Protein AF-A0A914EL10-F1 (afdb_monomer)

Secondary structure (DSSP, 8-state):
-HHHHHHHHHHHHHHHHHHHHHHHHHHHHHHHHHHHHHHHHHHHHHHHHHHHHHHHHHHHHHHHHHHHHHHHTSTT--HHHHHHHHHHHHHHHHHHHHHHHHHHHHHHHHHHHHHHHHHHHHHHHHHHHHHHHHHHHHHHHHHHHHHHHHT-------------------------------------------------------

Nearest PDB structures (foldseek):
  6r1j-assembly1_J-2  TM=9.305E-01  e=4.142E-01  Aeromonas hydrophila J-1
  6h2e-assembly1_P-2  TM=6.641E-01  e=8.189E-01  Aeromonas hydrophila subsp. hydrophila AL09-71
  1qu7-assembly1_A  TM=5.552E-01  e=1.530E+00  Escherichia coli

Organism: NCBI:txid290746

Foldseek 3Di:
DVVVVVVLVVVLVVLVVVLVVLVVLLVVLVVLLVVLVVLVVVLVVVLVVLVVQLVVLVVVLVVLVVVLVVLVPDPPRDVVVNVVSVVVNVVSVVSNVVSVVVNVVSVVSVVVSVVSNVVSVVSNVVSVVSNVVSVVVSVVSVVVVVVVVVPDPDDPDDDDDDDDDPDDPDPPPPPPDDDDDDDDDDDDDDDDDDDPPPDDDDPDDD

Sequence (206 aa):
MSYDIEKLYAEIGALKARLIKVEAENKKASKWCDQVVAEKERLTQETPACIQQYNAALQAYQETKQVFEQYKSQPDANSEIEKQYAEALAHIEKVALDLQKKLEEYKYAAESLMVDTEKAAQALEDTGKEKETILAKLEKLKQQEKKLSASTPGAEDASLSDDEAPQFSGTIKQKVTSSGPINQGGGGGGGQGATTVVVVPACIIS

pLDDT: mean 76.38, std 24.11, range [28.03, 96.25]

Structure (mmCIF, N/CA/C/O backbone):
data_AF-A0A914EL10-F1
#
_entry.id   AF-A0A914EL10-F1
#
loop_
_atom_site.group_PDB
_atom_site.id
_atom_site.type_symbol
_atom_site.label_atom_id
_atom_site.label_alt_id
_atom_site.label_comp_id
_atom_site.label_asym_id
_atom_site.label_entity_id
_atom_site.label_seq_id
_atom_site.pdbx_PDB_ins_code
_atom_site.Cartn_x
_atom_site.Cartn_y
_atom_site.Cartn_z
_atom_site.occupancy
_atom_site.B_iso_or_equiv
_atom_site.auth_seq_id
_atom_site.auth_comp_id
_atom_site.auth_asym_id
_atom_site.auth_atom_id
_atom_site.pdbx_PDB_model_num
ATOM 1 N N . MET A 1 1 ? 34.634 -2.328 -49.298 1.00 54.22 1 MET A N 1
ATOM 2 C CA . MET A 1 1 ? 33.839 -1.134 -48.945 1.00 54.22 1 MET A CA 1
ATOM 3 C C . MET A 1 1 ? 32.342 -1.426 -48.820 1.00 54.22 1 MET A C 1
ATOM 5 O O . MET A 1 1 ? 31.789 -0.992 -47.823 1.00 54.22 1 MET A O 1
ATOM 9 N N . SER A 1 2 ? 31.673 -2.180 -49.715 1.00 58.66 2 SER A N 1
ATOM 10 C CA . SER A 1 2 ? 30.220 -2.452 -49.545 1.00 58.66 2 SER A CA 1
ATOM 11 C C . SER A 1 2 ? 29.882 -3.362 -48.344 1.00 58.66 2 SER A C 1
ATOM 13 O O . SER A 1 2 ? 28.917 -3.095 -47.637 1.00 58.66 2 SER A O 1
ATOM 15 N N . TYR A 1 3 ? 30.734 -4.347 -48.025 1.00 59.84 3 TYR A N 1
ATOM 16 C CA . TYR A 1 3 ? 30.546 -5.254 -46.877 1.00 59.84 3 TYR A CA 1
ATOM 17 C C . TYR A 1 3 ? 30.549 -4.541 -45.507 1.00 59.84 3 TYR A C 1
ATOM 19 O O . TYR A 1 3 ? 29.824 -4.932 -44.593 1.00 59.84 3 TYR A O 1
ATOM 27 N N . ASP A 1 4 ? 31.330 -3.466 -45.361 1.00 76.94 4 ASP A N 1
ATOM 28 C CA . ASP A 1 4 ? 31.424 -2.712 -44.103 1.00 76.94 4 ASP A CA 1
ATOM 29 C C . ASP A 1 4 ? 30.191 -1.832 -43.867 1.00 76.94 4 ASP A C 1
ATOM 31 O O . ASP A 1 4 ? 29.765 -1.666 -42.727 1.00 76.94 4 ASP A O 1
ATOM 35 N N . ILE A 1 5 ? 29.585 -1.321 -44.945 1.00 79.69 5 ILE A N 1
ATOM 36 C CA . ILE A 1 5 ? 28.362 -0.509 -44.902 1.00 79.69 5 ILE A CA 1
ATOM 37 C C . ILE A 1 5 ? 27.143 -1.381 -44.575 1.00 79.69 5 ILE A C 1
ATOM 39 O O . ILE A 1 5 ? 26.349 -1.022 -43.706 1.00 79.69 5 ILE A O 1
ATOM 43 N N . GLU A 1 6 ? 27.014 -2.554 -45.203 1.00 85.81 6 GLU A N 1
ATOM 44 C CA . GLU A 1 6 ? 25.926 -3.503 -44.914 1.00 85.81 6 GLU A CA 1
ATOM 45 C C . GLU A 1 6 ? 25.946 -3.969 -43.452 1.00 85.81 6 GLU A C 1
ATOM 47 O O . GLU A 1 6 ? 24.907 -4.000 -42.787 1.00 85.81 6 GLU A O 1
ATOM 52 N N . LYS A 1 7 ? 27.138 -4.255 -42.913 1.00 87.94 7 LYS A N 1
ATOM 53 C CA . LYS A 1 7 ? 27.316 -4.607 -41.499 1.00 87.94 7 LYS A CA 1
ATOM 54 C C . LYS A 1 7 ? 26.903 -3.466 -40.561 1.00 87.94 7 LYS A C 1
ATOM 56 O O . LYS A 1 7 ? 26.271 -3.723 -39.536 1.00 87.94 7 LYS A O 1
ATOM 61 N N . LEU A 1 8 ? 27.219 -2.221 -40.920 1.00 85.94 8 LEU A N 1
ATOM 62 C CA . LEU A 1 8 ? 26.859 -1.021 -40.156 1.00 85.94 8 LEU A CA 1
ATOM 63 C C . LEU A 1 8 ? 25.337 -0.826 -40.106 1.00 85.94 8 LEU A C 1
ATOM 65 O O . LEU A 1 8 ? 24.770 -0.639 -39.029 1.00 85.94 8 LEU A O 1
ATOM 69 N N . TYR A 1 9 ? 24.656 -0.952 -41.249 1.00 88.31 9 TYR A N 1
ATOM 70 C CA . TYR A 1 9 ? 23.195 -0.869 -41.309 1.00 88.31 9 TYR A CA 1
ATOM 71 C C . TYR A 1 9 ? 22.506 -2.004 -40.546 1.00 88.31 9 TYR A C 1
ATOM 73 O O . TYR A 1 9 ? 21.509 -1.754 -39.862 1.00 88.31 9 TYR A O 1
ATOM 81 N N . ALA A 1 10 ? 23.045 -3.226 -40.597 1.00 91.50 10 ALA A N 1
ATOM 82 C CA . ALA A 1 10 ? 22.536 -4.345 -39.807 1.00 91.50 10 ALA A CA 1
ATOM 83 C C . ALA A 1 10 ? 22.645 -4.074 -38.294 1.00 91.50 10 ALA A C 1
ATOM 85 O O . ALA A 1 10 ? 21.689 -4.308 -37.551 1.00 91.50 10 ALA A O 1
ATOM 86 N N . GLU A 1 11 ? 23.773 -3.524 -37.832 1.00 91.75 11 GLU A N 1
ATOM 87 C CA . GLU A 1 11 ? 23.975 -3.168 -36.423 1.00 91.75 11 GLU A CA 1
ATOM 88 C C . GLU A 1 11 ? 23.060 -2.015 -35.977 1.00 91.75 11 GLU A C 1
ATOM 90 O O . GLU A 1 11 ? 22.435 -2.096 -34.916 1.00 91.75 11 GLU A O 1
ATOM 95 N N . ILE A 1 12 ? 22.897 -0.980 -36.810 1.00 89.94 12 ILE A N 1
ATOM 96 C CA . ILE A 1 12 ? 21.941 0.112 -36.567 1.00 89.94 12 ILE A CA 1
ATOM 97 C C . ILE A 1 12 ? 20.512 -0.438 -36.459 1.00 89.94 12 ILE A C 1
ATOM 99 O O . ILE A 1 12 ? 19.776 -0.063 -35.542 1.00 89.94 12 ILE A O 1
ATOM 103 N N . GLY A 1 13 ? 20.112 -1.334 -37.366 1.00 93.00 13 GLY A N 1
ATOM 104 C CA . GLY A 1 13 ? 18.800 -1.982 -37.345 1.00 93.00 13 GLY A CA 1
ATOM 105 C C . GLY A 1 13 ? 18.567 -2.782 -36.061 1.00 93.00 13 GLY A C 1
ATOM 106 O O . GLY A 1 13 ? 17.538 -2.610 -35.403 1.00 93.00 13 GLY A O 1
ATOM 107 N N . ALA A 1 14 ? 19.552 -3.584 -35.648 1.00 94.38 14 ALA A N 1
ATOM 108 C CA . ALA A 1 14 ? 19.491 -4.361 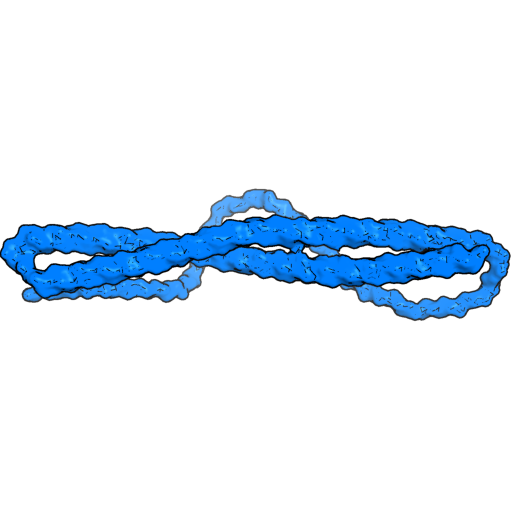-34.411 1.00 94.38 14 ALA A CA 1
ATOM 109 C C . ALA A 1 14 ? 19.383 -3.467 -33.162 1.00 94.38 14 ALA A C 1
ATOM 111 O O . ALA A 1 14 ? 18.575 -3.738 -32.270 1.00 94.38 14 ALA A O 1
ATOM 112 N N . LEU A 1 15 ? 20.148 -2.371 -33.100 1.00 92.00 15 LEU A N 1
ATOM 113 C CA . LEU A 1 15 ? 20.085 -1.415 -31.992 1.00 92.00 15 LEU A CA 1
ATOM 114 C C . LEU A 1 15 ? 18.748 -0.669 -31.937 1.00 92.00 15 LEU A C 1
ATOM 116 O O . LEU A 1 15 ? 18.213 -0.482 -30.846 1.00 92.00 15 LEU A O 1
ATOM 120 N N . LYS A 1 16 ? 18.168 -0.290 -33.084 1.00 93.12 16 LYS A N 1
ATOM 121 C CA . LYS A 1 16 ? 16.824 0.313 -33.143 1.00 93.12 16 LYS A CA 1
ATOM 122 C C . LYS A 1 16 ? 15.746 -0.653 -32.648 1.00 93.12 16 LYS A C 1
ATOM 124 O O . LYS A 1 16 ? 14.907 -0.262 -31.841 1.00 93.12 16 LYS A O 1
ATOM 129 N N . ALA A 1 17 ? 15.792 -1.918 -33.070 1.00 95.06 17 ALA A N 1
ATOM 130 C CA . ALA A 1 17 ? 14.864 -2.940 -32.582 1.00 95.06 17 ALA A CA 1
ATOM 131 C C . ALA A 1 17 ? 14.989 -3.142 -31.061 1.00 95.06 17 ALA A C 1
ATOM 133 O O . ALA A 1 17 ? 13.985 -3.238 -30.352 1.00 95.06 17 ALA A O 1
ATOM 134 N N . ARG A 1 18 ? 16.224 -3.141 -30.542 1.00 93.81 18 ARG A N 1
ATOM 135 C CA . ARG A 1 18 ? 16.486 -3.222 -29.101 1.00 93.81 18 ARG A CA 1
ATOM 136 C C . ARG A 1 18 ? 15.970 -1.994 -28.348 1.00 93.81 18 ARG A C 1
ATOM 138 O O . ARG A 1 18 ? 15.371 -2.162 -27.292 1.00 93.81 18 ARG A O 1
ATOM 145 N N . LEU A 1 19 ? 16.135 -0.789 -28.899 1.00 93.19 19 LEU A N 1
ATOM 146 C CA . LEU A 1 19 ? 15.612 0.448 -28.309 1.00 93.19 19 LEU A CA 1
ATOM 147 C C . LEU A 1 19 ? 14.090 0.388 -28.139 1.00 93.19 19 LEU A C 1
ATOM 149 O O . LEU A 1 19 ? 13.595 0.655 -27.050 1.00 93.19 19 LEU A O 1
ATOM 153 N N . ILE A 1 20 ? 13.363 -0.043 -29.174 1.00 95.69 20 ILE A N 1
ATOM 154 C CA . ILE A 1 20 ? 11.900 -0.206 -29.119 1.00 95.69 20 ILE A CA 1
ATOM 155 C C . ILE A 1 20 ? 11.497 -1.160 -27.986 1.00 95.69 20 ILE A C 1
ATOM 157 O O . ILE A 1 20 ? 10.543 -0.897 -27.251 1.00 95.69 20 ILE A O 1
ATOM 161 N N . LYS A 1 21 ? 12.236 -2.264 -27.815 1.00 94.94 21 LYS A N 1
ATOM 162 C CA . LYS A 1 21 ? 11.983 -3.226 -26.737 1.00 94.94 21 LYS A CA 1
ATOM 163 C C . LYS A 1 21 ? 12.183 -2.596 -25.354 1.00 94.94 21 LYS A C 1
ATOM 165 O O . LYS A 1 21 ? 11.300 -2.717 -24.507 1.00 94.94 21 LYS A O 1
ATOM 170 N N . VAL A 1 22 ? 13.297 -1.891 -25.152 1.00 92.69 22 VAL A N 1
ATOM 171 C CA . VAL A 1 22 ? 13.608 -1.200 -23.888 1.00 92.69 22 VAL A CA 1
ATOM 172 C C . VAL A 1 22 ? 12.566 -0.126 -23.576 1.00 92.69 22 VAL A C 1
ATOM 174 O O . VAL A 1 22 ? 12.137 0.004 -22.435 1.00 92.69 22 VAL A O 1
ATOM 177 N N . GLU A 1 23 ? 12.086 0.613 -24.576 1.00 91.88 23 GLU A N 1
ATOM 178 C CA . GLU A 1 23 ? 11.026 1.610 -24.385 1.00 91.88 23 GLU A CA 1
ATOM 179 C C . GLU A 1 23 ? 9.686 0.976 -23.992 1.00 91.88 23 GLU A C 1
ATOM 181 O O . GLU A 1 23 ? 8.967 1.512 -23.143 1.00 91.88 23 GLU A O 1
ATOM 186 N N . ALA A 1 24 ? 9.358 -0.196 -24.542 1.00 93.44 24 ALA A N 1
ATOM 187 C CA . ALA A 1 24 ? 8.180 -0.951 -24.129 1.00 93.44 24 ALA A CA 1
ATOM 188 C C . ALA A 1 24 ? 8.297 -1.466 -22.682 1.00 93.44 24 ALA A C 1
ATOM 190 O O . ALA A 1 24 ? 7.313 -1.434 -21.940 1.00 93.44 24 ALA A O 1
ATOM 191 N N . GLU A 1 25 ? 9.479 -1.927 -22.269 1.00 91.44 25 GLU A N 1
ATOM 192 C CA . GLU A 1 25 ? 9.762 -2.364 -20.895 1.00 91.44 25 GLU A CA 1
ATOM 193 C C . GLU A 1 25 ? 9.731 -1.186 -19.910 1.00 91.44 25 GLU A C 1
ATOM 195 O O . GLU A 1 25 ? 9.067 -1.275 -18.877 1.00 91.44 25 GLU A O 1
ATOM 200 N N . ASN A 1 26 ? 10.315 -0.041 -20.272 1.00 88.94 26 ASN A N 1
ATOM 201 C CA . ASN A 1 26 ? 10.264 1.186 -19.478 1.00 88.94 26 ASN A CA 1
ATOM 202 C C . ASN A 1 26 ? 8.816 1.672 -19.274 1.00 88.94 26 ASN A C 1
ATOM 204 O O . ASN A 1 26 ? 8.418 2.006 -18.161 1.00 88.94 26 ASN A O 1
ATOM 208 N N . LYS A 1 27 ? 7.973 1.600 -20.314 1.00 92.25 27 LYS A N 1
ATOM 209 C CA . LYS A 1 27 ? 6.540 1.919 -20.202 1.00 92.25 27 LYS A CA 1
ATOM 210 C C . LYS A 1 27 ? 5.799 0.986 -19.239 1.00 92.25 27 LYS A C 1
ATOM 212 O O . LYS A 1 27 ? 4.876 1.428 -18.556 1.00 92.25 27 LYS A O 1
ATOM 217 N N . LYS A 1 28 ? 6.164 -0.300 -19.183 1.00 90.88 28 LYS A N 1
ATOM 218 C CA . LYS A 1 28 ? 5.598 -1.247 -18.205 1.00 90.88 28 LYS A CA 1
ATOM 219 C C . LYS A 1 28 ? 6.051 -0.908 -16.786 1.00 90.88 28 LYS A C 1
ATOM 221 O O . LYS A 1 28 ? 5.205 -0.853 -15.901 1.00 90.88 28 LYS A O 1
ATOM 226 N N . ALA A 1 29 ? 7.342 -0.636 -16.595 1.00 88.50 29 ALA A N 1
ATOM 227 C CA . ALA A 1 29 ? 7.894 -0.237 -15.303 1.00 88.50 29 ALA A CA 1
ATOM 228 C C . ALA A 1 29 ? 7.248 1.061 -14.787 1.00 88.50 29 ALA A C 1
ATOM 230 O O . ALA A 1 29 ? 6.815 1.112 -13.642 1.00 88.50 29 ALA A O 1
ATOM 231 N N . SER A 1 30 ? 7.051 2.059 -15.656 1.00 88.06 30 SER A N 1
ATOM 232 C CA . SER A 1 30 ? 6.347 3.302 -15.310 1.00 88.06 30 SER A CA 1
ATOM 233 C C . SER A 1 30 ? 4.918 3.050 -14.824 1.00 88.06 30 SER A C 1
ATOM 235 O O . SER A 1 30 ? 4.531 3.579 -13.790 1.00 88.06 30 SER A O 1
ATOM 237 N N . LYS A 1 31 ? 4.140 2.209 -15.522 1.00 90.69 31 LYS A N 1
ATOM 238 C CA . LYS A 1 31 ? 2.778 1.860 -15.079 1.00 90.69 31 LYS A CA 1
ATOM 239 C C . LYS A 1 31 ? 2.767 1.161 -13.726 1.00 90.69 31 LYS A C 1
ATOM 241 O O . LYS A 1 31 ? 1.842 1.348 -12.944 1.00 90.69 31 LYS A O 1
ATOM 246 N N . TRP A 1 32 ? 3.763 0.319 -13.473 1.00 90.56 32 TRP A N 1
ATOM 247 C CA . TRP A 1 32 ? 3.889 -0.349 -12.189 1.00 90.56 32 TRP A CA 1
ATOM 248 C C . TRP A 1 32 ? 4.217 0.644 -11.067 1.00 90.56 32 TRP A C 1
ATOM 250 O O . TRP A 1 32 ? 3.601 0.575 -10.008 1.00 90.56 32 TRP A O 1
ATOM 260 N N . CYS A 1 33 ? 5.080 1.636 -11.316 1.00 87.44 33 CYS A N 1
ATOM 261 C CA . CYS A 1 33 ? 5.298 2.740 -10.378 1.00 87.44 33 CYS A CA 1
ATOM 262 C C . CYS A 1 33 ? 4.006 3.506 -10.070 1.00 87.44 33 CYS A C 1
ATOM 264 O O . CYS A 1 33 ? 3.739 3.780 -8.903 1.00 87.44 33 CYS A O 1
ATOM 266 N N . ASP A 1 34 ? 3.183 3.805 -11.081 1.00 89.12 34 ASP A N 1
ATOM 267 C CA . ASP A 1 34 ? 1.899 4.489 -10.871 1.00 89.12 34 ASP A CA 1
ATOM 268 C C . ASP A 1 34 ? 0.975 3.681 -9.941 1.00 89.12 34 ASP A C 1
ATOM 270 O O . ASP A 1 34 ? 0.345 4.239 -9.042 1.00 89.12 34 ASP A O 1
ATOM 274 N N . GLN A 1 35 ? 0.929 2.354 -10.111 1.00 91.06 35 GLN A N 1
ATOM 275 C CA . GLN A 1 35 ? 0.159 1.455 -9.242 1.00 91.06 35 GLN A CA 1
ATOM 276 C C . GLN A 1 35 ? 0.680 1.462 -7.802 1.00 91.06 35 GLN A C 1
ATOM 278 O O . GLN A 1 35 ? -0.109 1.559 -6.864 1.00 91.06 35 GLN A O 1
ATOM 283 N N . VAL A 1 36 ? 2.001 1.395 -7.626 1.00 89.12 36 VAL A N 1
ATOM 284 C CA . VAL A 1 36 ? 2.645 1.446 -6.307 1.00 89.12 36 VAL A CA 1
ATOM 285 C C . VAL A 1 36 ? 2.342 2.769 -5.597 1.00 89.12 36 VAL A C 1
ATOM 287 O O . VAL A 1 36 ? 2.033 2.784 -4.406 1.00 89.12 36 VAL A O 1
ATOM 290 N N . VAL A 1 37 ? 2.384 3.891 -6.321 1.00 89.56 37 VAL A N 1
ATOM 291 C CA . VAL A 1 37 ? 2.058 5.214 -5.770 1.00 89.56 37 VAL A CA 1
ATOM 292 C C . VAL A 1 37 ? 0.590 5.293 -5.352 1.00 89.56 37 VAL A C 1
ATOM 294 O O . VAL A 1 37 ? 0.308 5.752 -4.245 1.00 89.56 37 VAL A O 1
ATOM 297 N N . ALA A 1 38 ? -0.331 4.810 -6.190 1.00 91.62 38 ALA A N 1
ATOM 298 C CA . ALA A 1 38 ? -1.758 4.801 -5.872 1.00 91.62 38 ALA A CA 1
ATOM 299 C C . ALA A 1 38 ? -2.064 3.958 -4.621 1.00 91.62 38 ALA A C 1
ATOM 301 O O . ALA A 1 38 ? -2.806 4.397 -3.743 1.00 91.62 38 ALA A O 1
ATOM 302 N N . GLU A 1 39 ? -1.448 2.781 -4.494 1.00 90.94 39 GLU A N 1
ATOM 303 C CA . GLU A 1 39 ? -1.637 1.924 -3.320 1.00 90.94 39 GLU A CA 1
ATOM 304 C C . GLU A 1 39 ? -1.038 2.548 -2.053 1.00 90.94 39 GLU A C 1
ATOM 306 O O . GLU A 1 39 ? -1.645 2.503 -0.982 1.00 90.94 39 GLU A O 1
ATOM 311 N N . LYS A 1 40 ? 0.114 3.221 -2.171 1.00 90.25 40 LYS A N 1
ATOM 312 C CA . LYS A 1 40 ? 0.704 3.981 -1.061 1.00 90.25 40 LYS A CA 1
ATOM 313 C C . LYS A 1 40 ? -0.239 5.077 -0.575 1.00 90.25 40 LYS A C 1
ATOM 315 O O . LYS A 1 40 ? -0.401 5.259 0.633 1.00 90.25 40 LYS A O 1
ATOM 320 N N . GLU A 1 41 ? -0.828 5.827 -1.501 1.00 93.56 41 GLU A N 1
ATOM 321 C CA . GLU A 1 41 ? -1.767 6.899 -1.179 1.00 93.56 41 GLU A CA 1
ATOM 322 C C . GLU A 1 41 ? -3.013 6.342 -0.483 1.00 93.56 41 GLU A C 1
ATOM 324 O O . GLU A 1 41 ? -3.393 6.843 0.577 1.00 93.56 41 GLU A O 1
ATOM 329 N N . ARG A 1 42 ? -3.568 5.240 -1.000 1.00 93.75 42 ARG A N 1
ATOM 330 C CA . ARG A 1 42 ? -4.693 4.529 -0.384 1.00 93.75 42 ARG A CA 1
ATOM 331 C C . ARG A 1 42 ? -4.384 4.114 1.058 1.00 93.75 42 ARG A C 1
ATOM 333 O O . ARG A 1 42 ? -5.133 4.460 1.971 1.00 93.75 42 ARG A O 1
ATOM 340 N N . LEU A 1 43 ? -3.256 3.437 1.293 1.00 92.75 43 LEU A N 1
ATOM 341 C CA . LEU A 1 43 ? -2.842 3.018 2.640 1.00 92.75 43 LEU A CA 1
ATOM 342 C C . LEU A 1 43 ? -2.614 4.213 3.575 1.00 92.75 43 LEU A C 1
ATOM 344 O O . LEU A 1 43 ? -2.971 4.148 4.753 1.00 92.75 43 LEU A O 1
ATOM 348 N N . THR A 1 44 ? -2.066 5.313 3.055 1.00 92.50 44 THR A N 1
ATOM 349 C CA . THR A 1 44 ? -1.839 6.549 3.821 1.00 92.50 44 THR A CA 1
ATOM 350 C C . THR A 1 44 ? -3.154 7.190 4.271 1.00 92.50 44 THR A C 1
ATOM 352 O O . THR A 1 44 ? -3.222 7.733 5.371 1.00 92.50 44 THR A O 1
ATOM 355 N N . GLN A 1 45 ? -4.203 7.111 3.449 1.00 93.38 45 GLN A N 1
ATOM 356 C CA . GLN A 1 45 ? -5.525 7.652 3.771 1.00 93.38 45 GLN A CA 1
ATOM 357 C C . GLN A 1 45 ? -6.319 6.740 4.717 1.00 93.38 45 GLN A C 1
ATOM 359 O O . GLN A 1 45 ? -6.949 7.219 5.659 1.00 93.38 45 GLN A O 1
ATOM 364 N N . GLU A 1 46 ? -6.291 5.426 4.492 1.00 93.00 46 GLU A N 1
ATOM 365 C CA . GLU A 1 46 ? -7.151 4.489 5.223 1.00 93.00 46 GLU A CA 1
ATOM 366 C C . GLU A 1 46 ? -6.601 4.076 6.597 1.00 93.00 46 GLU A C 1
ATOM 368 O O . GLU A 1 46 ? -7.374 3.889 7.542 1.00 93.00 46 GLU A O 1
ATOM 373 N N . THR A 1 47 ? -5.277 3.942 6.737 1.00 93.88 47 THR A N 1
ATOM 374 C CA . THR A 1 47 ? -4.661 3.435 7.976 1.00 93.88 47 THR A CA 1
ATOM 375 C C . THR A 1 47 ? -4.967 4.318 9.195 1.00 93.88 47 THR A C 1
ATOM 377 O O . THR A 1 47 ? -5.405 3.772 10.211 1.00 93.88 47 THR A O 1
ATOM 380 N N . PRO A 1 48 ? -4.824 5.661 9.141 1.00 95.00 48 PRO A N 1
ATOM 381 C CA . PRO A 1 48 ? -5.107 6.516 10.295 1.00 95.00 48 PRO A CA 1
ATOM 382 C C . PRO A 1 48 ? -6.566 6.435 10.754 1.00 95.00 48 PRO A C 1
ATOM 384 O O . PRO A 1 48 ? -6.831 6.363 11.954 1.00 95.00 48 PRO A O 1
ATOM 387 N N . ALA A 1 49 ? -7.509 6.385 9.808 1.00 94.62 49 ALA A N 1
ATOM 388 C CA . ALA A 1 49 ? -8.930 6.251 10.114 1.00 94.62 49 ALA A CA 1
ATOM 389 C C . A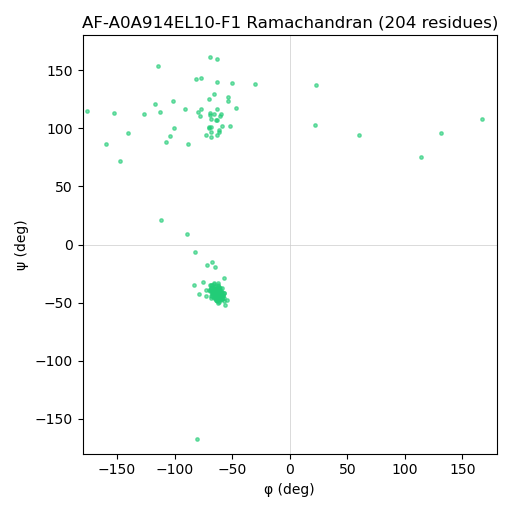LA A 1 49 ? -9.234 4.910 10.804 1.00 94.62 49 ALA A C 1
ATOM 391 O O . ALA A 1 49 ? -9.984 4.870 11.779 1.00 94.62 49 ALA A O 1
ATOM 392 N N . CYS A 1 50 ? -8.608 3.819 10.353 1.00 94.88 50 CYS A N 1
ATOM 393 C CA . CYS A 1 50 ? -8.756 2.506 10.978 1.00 94.88 50 CYS A CA 1
ATOM 394 C C . CYS A 1 50 ? -8.164 2.464 12.396 1.00 94.88 50 CYS A C 1
ATOM 396 O O . CYS A 1 50 ? -8.794 1.928 13.306 1.00 94.88 50 CYS A O 1
ATOM 398 N N . ILE A 1 51 ? -6.993 3.077 12.613 1.00 94.75 51 ILE A N 1
ATOM 399 C CA . ILE A 1 51 ? -6.387 3.208 13.950 1.00 94.75 51 ILE A CA 1
ATOM 400 C C . ILE A 1 51 ? -7.312 4.003 14.879 1.00 94.75 51 ILE A C 1
ATOM 402 O O . ILE A 1 51 ? -7.535 3.610 16.023 1.00 94.75 51 ILE A O 1
ATOM 406 N N . GLN A 1 52 ? -7.879 5.108 14.391 1.00 95.69 52 GLN A N 1
ATOM 407 C CA . GLN A 1 52 ? -8.805 5.925 15.170 1.00 95.69 52 GLN A CA 1
ATOM 408 C C . GLN A 1 52 ? -10.053 5.133 15.577 1.00 95.69 52 GLN A C 1
ATOM 410 O O . GLN A 1 52 ? -10.448 5.176 16.741 1.00 95.69 52 GLN A O 1
ATOM 415 N N . GLN A 1 53 ? -10.649 4.386 14.645 1.00 94.88 53 GLN A N 1
ATOM 416 C CA . GLN A 1 53 ? -11.807 3.531 14.925 1.00 94.88 53 GLN A CA 1
ATOM 417 C C . GLN A 1 53 ? -11.472 2.430 15.933 1.00 94.88 53 GLN A C 1
ATOM 419 O O . GLN A 1 53 ? -12.262 2.169 16.837 1.00 94.88 53 GLN A O 1
ATOM 424 N N . TYR A 1 54 ? -10.293 1.818 15.816 1.00 96.00 54 TYR A N 1
ATOM 425 C CA . TYR A 1 54 ? -9.841 0.789 16.747 1.00 96.00 54 TYR A CA 1
ATOM 426 C C . TYR A 1 54 ? -9.689 1.342 18.169 1.00 96.00 54 TYR A C 1
ATOM 428 O O . TYR A 1 54 ? -10.214 0.768 19.122 1.00 96.00 54 TYR A O 1
ATOM 436 N N . ASN A 1 55 ? -9.053 2.506 18.315 1.00 94.75 55 ASN A N 1
ATOM 437 C CA . ASN A 1 55 ? -8.902 3.162 19.613 1.00 94.75 55 ASN A CA 1
ATOM 438 C C . ASN A 1 55 ? -10.255 3.575 20.212 1.00 94.75 55 ASN A C 1
ATOM 440 O O . ASN A 1 55 ? -10.464 3.413 21.412 1.00 94.75 55 ASN A O 1
ATOM 444 N N . ALA A 1 56 ? -11.188 4.053 19.384 1.00 94.31 56 ALA A N 1
ATOM 445 C CA . ALA A 1 56 ? -12.545 4.367 19.824 1.00 94.31 56 ALA A CA 1
ATOM 446 C C . ALA A 1 56 ? -13.298 3.114 20.304 1.00 94.31 56 ALA A C 1
ATOM 448 O O . ALA A 1 56 ? -13.974 3.166 21.328 1.00 94.31 56 ALA A O 1
ATOM 449 N N . ALA A 1 57 ? -13.146 1.976 19.618 1.00 94.12 57 ALA A N 1
ATOM 450 C CA . ALA A 1 57 ? -13.729 0.706 20.048 1.00 94.12 57 ALA A CA 1
ATOM 451 C C . ALA A 1 57 ? -13.136 0.225 21.385 1.00 94.12 57 ALA A C 1
ATOM 453 O O . ALA A 1 57 ? -13.880 -0.195 22.268 1.00 94.12 57 ALA A O 1
ATOM 454 N N . LEU A 1 58 ? -11.816 0.345 21.574 1.00 93.88 58 LEU A N 1
ATOM 455 C CA . LEU A 1 58 ? -11.164 0.030 22.850 1.00 93.88 58 LEU A CA 1
ATOM 456 C C . LEU A 1 58 ? -11.653 0.926 23.991 1.00 93.88 58 LEU A C 1
ATOM 458 O O . LEU A 1 58 ? -11.897 0.436 25.093 1.00 93.88 58 LEU A O 1
ATOM 462 N N . GLN A 1 59 ? -11.817 2.222 23.734 1.00 94.69 59 GLN A N 1
ATOM 463 C CA . GLN A 1 59 ? -12.356 3.149 24.723 1.00 94.69 59 GLN A CA 1
ATOM 464 C C . GLN A 1 59 ? -13.808 2.795 25.075 1.00 94.69 59 GLN A C 1
ATOM 466 O O . GLN A 1 59 ? -14.129 2.646 26.252 1.00 94.69 59 GLN A O 1
ATOM 471 N N . ALA A 1 60 ? -14.661 2.567 24.071 1.00 93.88 60 ALA A N 1
ATOM 472 C CA . ALA A 1 60 ? -16.052 2.166 24.278 1.00 93.88 60 ALA A CA 1
ATOM 473 C C . ALA A 1 60 ? -16.161 0.860 25.078 1.00 93.88 60 ALA A C 1
ATOM 475 O O . ALA A 1 60 ? -17.032 0.730 25.939 1.00 93.88 60 ALA A O 1
ATOM 476 N N . TYR A 1 61 ? -15.256 -0.095 24.840 1.00 94.06 61 TYR A N 1
ATOM 477 C CA . TYR A 1 61 ? -15.169 -1.326 25.622 1.00 94.06 61 TYR A CA 1
ATOM 478 C C . TYR A 1 61 ? -14.871 -1.041 27.097 1.00 94.06 61 TYR A C 1
ATOM 480 O O . TYR A 1 61 ? -15.564 -1.550 27.977 1.00 94.06 61 TYR A O 1
ATOM 488 N N . GLN A 1 62 ? -13.858 -0.215 27.373 1.00 93.81 62 GLN A N 1
ATOM 489 C CA . GLN A 1 62 ? -13.456 0.137 28.737 1.00 93.81 62 GLN A CA 1
ATOM 490 C C . GLN A 1 62 ? -14.573 0.864 29.490 1.00 93.81 62 GLN A C 1
ATOM 492 O O . GLN A 1 62 ? -14.883 0.495 30.622 1.00 93.81 62 GLN A O 1
ATOM 497 N N . GLU A 1 63 ? -15.209 1.845 28.850 1.00 93.56 63 GLU A N 1
ATOM 498 C CA . GLU A 1 63 ? -16.328 2.597 29.424 1.00 93.56 63 GLU A CA 1
ATOM 499 C C . GLU A 1 63 ? -17.527 1.681 29.698 1.00 93.56 63 GLU A C 1
ATOM 501 O O . GLU A 1 63 ? -18.052 1.662 30.812 1.00 93.56 63 GLU A O 1
ATOM 506 N N . THR A 1 64 ? -17.914 0.847 28.726 1.00 92.19 64 THR A N 1
ATOM 507 C CA . THR A 1 64 ? -19.032 -0.101 28.880 1.00 92.19 64 THR A CA 1
ATOM 508 C C . THR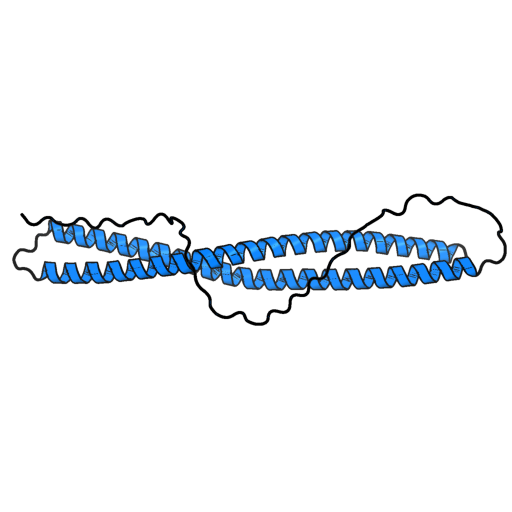 A 1 64 ? -18.763 -1.093 30.007 1.00 92.19 64 THR A C 1
ATOM 510 O O . THR A 1 64 ? -19.644 -1.372 30.820 1.00 92.19 64 THR A O 1
ATOM 513 N N . LYS A 1 65 ? -17.530 -1.601 30.097 1.00 92.38 65 LYS A N 1
ATOM 514 C CA . LYS A 1 65 ? -17.121 -2.523 31.155 1.00 92.38 65 LYS A CA 1
ATOM 515 C C . LYS A 1 65 ? -17.195 -1.865 32.532 1.00 92.38 65 LYS A C 1
ATOM 517 O O . LYS A 1 65 ? -17.743 -2.463 33.453 1.00 92.38 65 LYS A O 1
ATOM 522 N N . GLN A 1 66 ? -16.701 -0.636 32.665 1.00 94.12 66 GLN A N 1
ATOM 523 C CA . GLN A 1 66 ? -16.748 0.103 33.926 1.00 94.12 66 GLN A CA 1
ATOM 524 C C . GLN A 1 66 ? -18.193 0.366 34.375 1.00 94.12 66 GLN A C 1
ATOM 526 O O . GLN A 1 66 ? -18.521 0.168 35.546 1.00 94.12 66 GLN A O 1
ATOM 531 N N . VAL A 1 67 ? -19.068 0.777 33.451 1.00 91.50 67 VAL A N 1
ATOM 532 C CA . VAL A 1 67 ? -20.498 0.985 33.733 1.00 91.50 67 VAL A CA 1
ATOM 533 C C . VAL A 1 67 ? -21.158 -0.322 34.169 1.00 91.50 67 VAL A C 1
ATOM 535 O O . VAL A 1 67 ? -21.910 -0.338 35.143 1.00 91.50 67 VAL A O 1
ATOM 538 N N . PHE A 1 68 ? -20.841 -1.432 33.503 1.00 92.62 68 PHE A N 1
ATOM 539 C CA . PHE A 1 68 ? -21.394 -2.734 33.857 1.00 92.62 68 PHE A CA 1
ATOM 540 C C . PHE A 1 68 ? -20.938 -3.214 35.244 1.00 92.62 68 PHE A C 1
ATOM 542 O O . PHE A 1 68 ? -21.747 -3.717 36.023 1.00 92.62 68 PHE A O 1
ATOM 549 N N . GLU A 1 69 ? -19.668 -3.015 35.601 1.00 91.12 69 GLU A N 1
ATOM 550 C CA . GLU A 1 69 ? -19.147 -3.341 36.936 1.00 91.12 69 GLU A CA 1
ATOM 551 C C . GLU A 1 69 ? -19.832 -2.516 38.043 1.00 91.12 69 GLU A C 1
ATOM 553 O O . GLU A 1 69 ? -20.169 -3.050 39.106 1.00 91.12 69 GLU A O 1
ATOM 558 N N . GLN A 1 70 ? -20.103 -1.232 37.784 1.00 90.81 70 GLN A N 1
ATOM 559 C CA . GLN A 1 70 ? -20.871 -0.380 38.698 1.00 90.81 70 GLN A CA 1
ATOM 560 C C . GLN A 1 70 ? -22.320 -0.854 38.839 1.00 90.81 70 GLN A C 1
ATOM 562 O O . GLN A 1 70 ? -22.816 -0.959 39.960 1.00 90.81 70 GLN A O 1
ATOM 567 N N . TYR A 1 71 ? -22.977 -1.181 37.723 1.00 90.44 71 TYR A N 1
ATOM 568 C CA . TYR A 1 71 ? -24.339 -1.715 37.706 1.00 90.44 71 TYR A CA 1
ATOM 569 C C . TYR A 1 71 ? -24.457 -2.998 38.534 1.00 90.44 71 TYR A C 1
ATOM 571 O O . TYR A 1 71 ? -25.332 -3.126 39.385 1.00 90.44 71 TYR A O 1
ATOM 579 N N . LYS A 1 72 ? -23.510 -3.920 38.355 1.00 89.38 72 LYS A N 1
ATOM 580 C CA . LYS A 1 72 ? -23.479 -5.208 39.054 1.00 89.38 72 LYS A CA 1
ATOM 581 C C . LYS A 1 72 ? -23.282 -5.090 40.570 1.00 89.38 72 LYS A C 1
ATOM 583 O O . LYS A 1 72 ? -23.582 -6.022 41.310 1.00 89.38 72 LYS A O 1
ATOM 588 N N . SER A 1 73 ? -22.771 -3.952 41.034 1.00 90.00 73 SER A N 1
ATOM 589 C CA . SER A 1 73 ? -22.587 -3.663 42.459 1.00 90.00 73 SER A CA 1
ATOM 590 C C . SER A 1 73 ? -23.868 -3.152 43.137 1.00 90.00 73 SER A C 1
ATOM 592 O O . SER A 1 73 ? -23.877 -2.966 44.355 1.00 90.00 73 SER A O 1
ATOM 594 N N . GLN A 1 74 ? -24.940 -2.906 42.375 1.00 90.81 74 GLN A N 1
ATOM 595 C CA . GLN A 1 74 ? -26.225 -2.451 42.901 1.00 90.81 74 GLN A CA 1
ATOM 596 C C . GLN A 1 74 ? -27.051 -3.631 43.450 1.00 90.81 74 GLN A C 1
ATOM 598 O O . GLN A 1 74 ? -27.036 -4.720 42.873 1.00 90.81 74 GLN A O 1
ATOM 603 N N . PRO A 1 75 ? -27.781 -3.447 44.566 1.00 86.38 75 PRO A N 1
ATOM 604 C CA . PRO A 1 75 ? -28.549 -4.516 45.212 1.00 86.38 75 PRO A CA 1
ATOM 605 C C . PRO A 1 75 ? -29.749 -5.014 44.384 1.00 86.38 75 PRO A C 1
ATOM 607 O O . PRO A 1 75 ? -30.294 -6.074 44.681 1.00 86.38 75 PRO A O 1
ATOM 610 N N . ASP A 1 76 ? -30.157 -4.262 43.365 1.00 88.56 76 ASP A N 1
ATOM 611 C CA . ASP A 1 76 ? -31.298 -4.492 42.476 1.00 88.56 76 ASP A CA 1
ATOM 612 C C . ASP A 1 76 ? -30.886 -4.827 41.028 1.00 88.56 76 ASP A C 1
ATOM 614 O O . ASP A 1 76 ? -31.687 -4.691 40.100 1.00 88.56 76 ASP A O 1
ATOM 618 N N . ALA A 1 77 ? -29.650 -5.297 40.822 1.00 85.12 77 ALA A N 1
ATOM 619 C CA . ALA A 1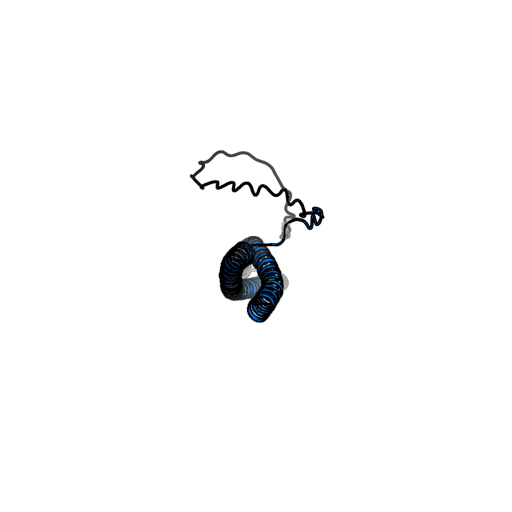 77 ? -29.177 -5.733 39.512 1.00 85.12 77 ALA A CA 1
ATOM 620 C C . ALA A 1 77 ? -30.123 -6.783 38.881 1.00 85.12 77 ALA A C 1
ATOM 622 O O . ALA A 1 77 ? -30.466 -7.810 39.470 1.00 85.12 77 ALA A O 1
ATOM 623 N N . ASN A 1 78 ? -30.544 -6.507 37.650 1.00 91.06 78 ASN A N 1
ATOM 624 C CA . ASN A 1 78 ? -31.484 -7.274 36.846 1.00 91.06 78 ASN A CA 1
ATOM 625 C C . ASN A 1 78 ? -30.711 -8.099 35.810 1.00 91.06 78 ASN A C 1
ATOM 627 O O . ASN A 1 78 ? -29.997 -7.552 34.966 1.00 91.06 78 ASN A O 1
ATOM 631 N N . SER A 1 79 ? -30.920 -9.416 35.827 1.00 90.06 79 SER A N 1
ATOM 632 C CA . SER A 1 79 ? -30.259 -10.373 34.934 1.00 90.06 79 SER A CA 1
ATOM 633 C C . SER A 1 79 ? -30.460 -10.088 33.440 1.00 90.06 79 SER A C 1
ATOM 635 O O . SER A 1 79 ? -29.596 -10.424 32.635 1.00 90.06 79 SER A O 1
ATOM 637 N N . GLU A 1 80 ? -31.579 -9.472 33.044 1.00 90.69 80 GLU A N 1
ATOM 638 C CA . GLU A 1 80 ? -31.822 -9.114 31.639 1.00 90.69 80 GLU A CA 1
ATOM 639 C C . GLU A 1 80 ? -30.903 -7.974 31.183 1.00 90.69 80 GLU A C 1
ATOM 641 O O . GLU A 1 80 ? -30.360 -8.003 30.081 1.00 90.69 80 GLU A O 1
ATOM 646 N N . ILE A 1 81 ? -30.666 -6.995 32.057 1.00 89.25 81 ILE A N 1
ATOM 647 C CA . ILE A 1 81 ? -29.738 -5.897 31.784 1.00 89.25 81 ILE A CA 1
ATOM 648 C C . ILE A 1 81 ? -28.303 -6.433 31.755 1.00 89.25 81 ILE A C 1
ATOM 650 O O . 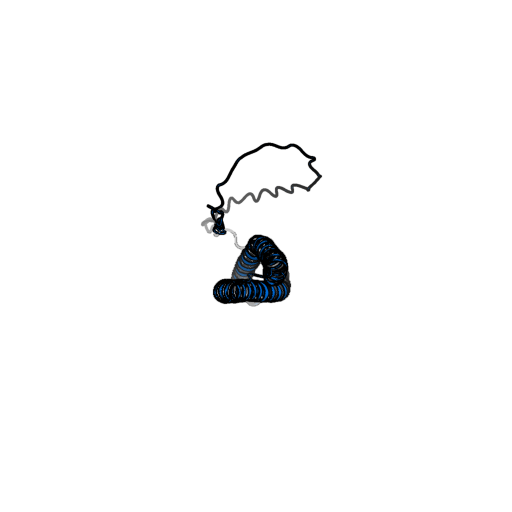ILE A 1 81 ? -27.536 -6.068 30.867 1.00 89.25 81 ILE A O 1
ATOM 654 N N . GLU A 1 82 ? -27.946 -7.360 32.653 1.00 89.56 82 GLU A N 1
ATOM 655 C CA . GLU A 1 82 ? -26.633 -8.017 32.602 1.00 89.56 82 GLU A CA 1
ATOM 656 C C . GLU A 1 82 ? -26.385 -8.723 31.265 1.00 89.56 82 GLU A C 1
ATOM 658 O O . GLU A 1 82 ? -25.296 -8.618 30.695 1.00 89.56 82 GLU A O 1
ATOM 663 N N . LYS A 1 83 ? -27.407 -9.404 30.737 1.00 92.94 83 LYS A N 1
ATOM 664 C CA . LYS A 1 83 ? -27.340 -10.053 29.429 1.00 92.94 83 LYS A CA 1
ATOM 665 C C . LYS A 1 83 ? -27.132 -9.037 28.303 1.00 92.94 83 LYS A C 1
ATOM 667 O O . LYS A 1 83 ? -26.261 -9.248 27.464 1.00 92.94 83 LYS A O 1
ATOM 672 N N . GLN A 1 84 ? -27.859 -7.919 28.314 1.00 92.12 84 GLN A N 1
ATOM 673 C CA . GLN A 1 84 ? -27.689 -6.851 27.320 1.00 92.12 84 GLN A CA 1
ATOM 674 C C . GLN A 1 84 ? -26.280 -6.240 27.355 1.00 92.12 84 GLN A C 1
ATOM 676 O O . GLN A 1 84 ? -25.689 -6.008 26.302 1.00 92.12 84 GLN A O 1
ATOM 681 N N . TYR A 1 85 ? -25.699 -6.034 28.542 1.00 92.06 85 TYR A N 1
ATOM 682 C CA . TYR A 1 85 ? -24.311 -5.574 28.664 1.00 92.06 85 TYR A CA 1
ATOM 683 C C . TYR A 1 85 ? -23.308 -6.600 28.137 1.00 92.06 85 TYR A C 1
ATOM 685 O O . TYR A 1 85 ? -22.363 -6.227 27.441 1.00 92.06 85 TYR A O 1
ATOM 693 N N . ALA A 1 86 ? -23.509 -7.886 28.432 1.00 90.12 86 ALA A N 1
ATOM 694 C CA . ALA A 1 86 ? -22.656 -8.947 27.908 1.00 90.12 86 ALA A CA 1
ATOM 695 C C . ALA A 1 86 ? -22.705 -9.006 26.369 1.00 90.12 86 ALA A C 1
ATOM 697 O O . ALA A 1 86 ? -21.664 -9.117 25.722 1.00 90.12 86 ALA A O 1
ATOM 698 N N . GLU A 1 87 ? -23.894 -8.867 25.777 1.00 93.69 87 GLU A N 1
ATOM 699 C CA . GLU A 1 87 ? -24.078 -8.793 24.324 1.00 93.69 87 GLU A CA 1
ATOM 700 C C . GLU A 1 87 ? -23.410 -7.545 23.721 1.00 93.69 87 GLU A C 1
ATOM 702 O O . GLU A 1 87 ? -22.727 -7.644 22.698 1.00 93.69 87 GLU A O 1
ATOM 707 N N . ALA A 1 88 ? -23.538 -6.383 24.371 1.00 92.88 88 ALA A N 1
ATOM 708 C CA . ALA A 1 88 ? -22.892 -5.145 23.938 1.00 92.88 88 ALA A CA 1
ATOM 709 C C . ALA A 1 88 ? -21.358 -5.248 23.971 1.00 92.88 88 ALA A C 1
ATOM 711 O O . ALA A 1 88 ? -20.696 -4.878 23.000 1.00 92.88 88 ALA A O 1
ATOM 712 N N . LEU A 1 89 ? -20.787 -5.802 25.046 1.00 92.38 89 LEU A N 1
ATOM 713 C CA . LEU A 1 89 ? -19.344 -6.032 25.160 1.00 92.38 89 LEU A CA 1
ATOM 714 C C . LEU A 1 89 ? -18.843 -6.994 24.080 1.00 92.38 89 LEU A C 1
ATOM 716 O O . LEU A 1 89 ? -17.864 -6.681 23.407 1.00 92.38 89 LEU A O 1
ATOM 720 N N . ALA A 1 90 ? -19.545 -8.108 23.850 1.00 94.19 90 ALA A N 1
ATOM 721 C CA . ALA A 1 90 ? -19.191 -9.063 22.800 1.00 94.19 90 ALA A CA 1
ATOM 722 C C . ALA A 1 90 ? -19.232 -8.427 21.398 1.00 94.19 90 ALA A C 1
ATOM 724 O O . ALA A 1 90 ? -18.380 -8.708 20.551 1.00 94.19 90 ALA A O 1
ATOM 725 N N . HIS A 1 91 ? -20.198 -7.539 21.143 1.00 94.62 91 HIS A N 1
ATOM 726 C CA . HIS A 1 91 ? -20.265 -6.794 19.890 1.00 94.62 91 HIS A CA 1
ATOM 727 C C . HIS A 1 91 ? -19.075 -5.835 19.726 1.00 94.62 91 HIS A C 1
ATOM 729 O O . HIS A 1 91 ? -18.455 -5.809 18.662 1.00 94.62 91 HIS A O 1
ATOM 735 N N . ILE A 1 92 ? -18.724 -5.075 20.769 1.00 93.44 92 ILE A N 1
ATOM 736 C CA . ILE A 1 92 ? -17.572 -4.160 20.738 1.00 93.44 92 ILE A CA 1
ATOM 737 C C . ILE A 1 92 ? -16.263 -4.940 20.541 1.00 93.44 92 ILE A C 1
ATOM 739 O O . ILE A 1 92 ? -15.444 -4.546 19.710 1.00 93.44 92 ILE A O 1
ATOM 743 N N . GLU A 1 93 ? -16.081 -6.064 21.241 1.00 93.19 93 GLU A N 1
ATOM 744 C CA . GLU A 1 93 ? -14.914 -6.942 21.077 1.00 93.19 93 GLU A CA 1
ATOM 745 C C . GLU A 1 93 ? -14.789 -7.446 19.638 1.00 93.19 93 GLU A C 1
ATOM 747 O O . GLU A 1 93 ? -13.705 -7.395 19.055 1.00 93.19 93 GLU A O 1
ATOM 752 N N . LYS A 1 94 ? -15.900 -7.871 19.029 1.00 95.81 94 LYS A N 1
ATOM 753 C CA . LYS A 1 94 ? -15.911 -8.299 17.628 1.00 95.81 94 LYS A CA 1
ATOM 754 C C . LYS A 1 94 ? -15.475 -7.175 16.685 1.00 95.81 94 LYS A C 1
ATOM 756 O O . LYS A 1 94 ? -14.629 -7.404 15.825 1.00 95.81 94 LYS A O 1
ATOM 761 N N . VAL A 1 95 ? -16.006 -5.963 16.862 1.00 95.06 95 VAL A N 1
ATOM 762 C CA . VAL A 1 95 ? -15.613 -4.794 16.055 1.00 95.06 95 VAL A CA 1
ATOM 763 C C . VAL A 1 95 ? -14.122 -4.486 16.223 1.00 95.06 95 VAL A C 1
ATOM 765 O O . VAL A 1 95 ? -13.434 -4.231 15.235 1.00 95.06 95 VAL A O 1
ATOM 768 N N . ALA A 1 96 ? -13.601 -4.542 17.451 1.00 92.81 96 ALA A N 1
ATOM 769 C CA . ALA A 1 96 ? -12.182 -4.321 17.717 1.00 92.81 96 ALA A CA 1
ATOM 770 C C . ALA A 1 96 ? -11.295 -5.377 17.034 1.00 92.81 96 ALA A C 1
ATOM 772 O O . ALA A 1 96 ? -10.278 -5.017 16.442 1.00 92.81 96 ALA A O 1
ATOM 773 N N . LEU A 1 97 ? -11.697 -6.654 17.051 1.00 94.69 97 LEU A N 1
ATOM 774 C CA . LEU A 1 97 ? -10.994 -7.742 16.361 1.00 94.69 97 LEU A CA 1
ATOM 775 C C . LEU A 1 97 ? -10.999 -7.568 14.836 1.00 94.69 97 LEU A C 1
ATOM 777 O O . LEU A 1 97 ? -9.958 -7.740 14.199 1.00 94.69 97 LEU A O 1
ATOM 781 N N . ASP A 1 98 ? -12.136 -7.194 14.248 1.00 95.31 98 ASP A N 1
ATOM 782 C CA . ASP A 1 98 ? -12.242 -6.949 12.805 1.00 95.31 98 ASP A CA 1
ATOM 783 C C . ASP A 1 98 ? -11.335 -5.780 12.375 1.00 95.31 98 ASP A C 1
ATOM 785 O O . ASP A 1 98 ? -10.614 -5.873 11.377 1.00 95.31 98 ASP A O 1
ATOM 789 N N . LEU A 1 99 ? -11.300 -4.699 13.162 1.00 94.06 99 LEU A N 1
ATOM 790 C CA . LEU A 1 99 ? -10.409 -3.558 12.931 1.00 94.06 99 LEU A CA 1
ATOM 791 C C . LEU A 1 99 ? -8.934 -3.927 13.119 1.00 94.06 99 LEU A C 1
ATOM 793 O O . LEU A 1 99 ? -8.095 -3.518 12.318 1.00 94.06 99 LEU A O 1
ATOM 797 N N . GLN A 1 100 ? -8.606 -4.729 14.133 1.00 94.44 100 GLN A N 1
ATOM 798 C CA . GLN A 1 100 ? -7.248 -5.223 14.351 1.00 94.44 100 GLN A CA 1
ATOM 799 C C . GLN A 1 100 ? -6.767 -6.065 13.166 1.00 94.44 100 GLN A C 1
ATOM 801 O O . GLN A 1 100 ? -5.651 -5.871 12.683 1.00 94.44 100 GLN A O 1
ATOM 806 N N . LYS A 1 101 ? -7.614 -6.966 12.657 1.00 96.25 101 LYS A N 1
ATOM 807 C CA . LYS A 1 101 ? -7.305 -7.763 11.466 1.00 96.25 101 LYS A CA 1
ATOM 808 C C . LYS A 1 101 ? -7.040 -6.865 10.257 1.00 96.25 101 LYS A C 1
ATOM 810 O O . LYS A 1 101 ? -6.056 -7.069 9.553 1.00 96.25 101 LYS A O 1
ATOM 815 N N . LYS A 1 102 ? -7.869 -5.837 10.059 1.00 94.56 102 LYS A N 1
ATOM 816 C CA . LYS A 1 102 ? -7.695 -4.859 8.979 1.00 94.56 102 LYS A CA 1
ATOM 817 C C . LYS A 1 102 ? -6.375 -4.086 9.091 1.00 94.56 102 LYS A C 1
ATOM 819 O O . LYS A 1 102 ? -5.720 -3.838 8.084 1.00 94.56 102 LYS A O 1
ATOM 824 N N . LEU A 1 103 ? -5.952 -3.735 10.308 1.00 94.25 103 LEU A N 1
ATOM 825 C CA . LEU A 1 103 ? -4.650 -3.100 10.542 1.00 94.25 103 LEU A CA 1
ATOM 826 C C . LEU A 1 103 ? -3.479 -4.028 10.193 1.00 94.25 103 LEU A C 1
ATOM 828 O O . LEU A 1 103 ? -2.498 -3.562 9.615 1.00 94.25 103 LEU A O 1
ATOM 832 N N . GLU A 1 104 ? -3.580 -5.325 10.489 1.00 94.00 104 GLU A N 1
ATOM 833 C CA . GLU A 1 104 ? -2.544 -6.291 10.099 1.00 94.00 104 GLU A CA 1
ATOM 834 C C . GLU A 1 104 ? -2.496 -6.481 8.574 1.00 94.00 104 GLU A C 1
ATOM 836 O O . GLU A 1 104 ? -1.413 -6.552 7.994 1.00 94.00 104 GLU A O 1
ATOM 841 N N . GLU A 1 105 ? -3.650 -6.474 7.900 1.00 94.81 105 GLU A N 1
ATOM 842 C CA . GLU A 1 105 ? -3.724 -6.470 6.433 1.00 94.81 105 GLU A CA 1
ATOM 843 C C . GLU A 1 105 ? -3.042 -5.229 5.835 1.00 94.81 105 GLU A C 1
ATOM 845 O O . GLU A 1 105 ? -2.264 -5.351 4.888 1.00 94.81 105 GLU A O 1
ATOM 850 N N . TYR A 1 106 ? -3.262 -4.038 6.406 1.00 92.56 106 TYR A N 1
ATOM 851 C CA . TYR A 1 106 ? -2.570 -2.817 5.977 1.00 92.56 106 TYR A CA 1
ATOM 852 C C . TYR A 1 106 ? -1.066 -2.866 6.227 1.00 92.56 106 TYR A C 1
ATOM 854 O O . TYR A 1 106 ? -0.296 -2.399 5.388 1.00 92.56 106 TYR A O 1
ATOM 862 N N . LYS A 1 107 ? -0.632 -3.448 7.346 1.00 92.88 107 LYS A N 1
ATOM 863 C CA . LYS A 1 107 ? 0.789 -3.638 7.640 1.00 92.88 107 LYS A CA 1
ATOM 864 C C . LYS A 1 107 ? 1.446 -4.567 6.620 1.00 92.88 107 LYS A C 1
ATOM 866 O O . LYS A 1 107 ? 2.463 -4.196 6.040 1.00 92.88 107 LYS A O 1
ATOM 871 N N . TYR A 1 108 ? 0.834 -5.716 6.340 1.00 94.06 108 TYR A N 1
ATOM 872 C CA . TYR A 1 108 ? 1.319 -6.635 5.311 1.00 94.06 108 TYR A CA 1
ATOM 873 C C . TYR A 1 108 ? 1.357 -5.971 3.925 1.00 94.06 108 TYR A C 1
ATOM 875 O O . TYR A 1 108 ? 2.346 -6.089 3.202 1.00 94.06 108 TYR A O 1
ATOM 883 N N . ALA A 1 109 ? 0.311 -5.218 3.568 1.00 92.56 109 ALA A N 1
ATOM 884 C CA . ALA A 1 109 ? 0.268 -4.471 2.316 1.00 92.56 109 ALA A CA 1
ATOM 885 C C . ALA A 1 109 ? 1.396 -3.429 2.233 1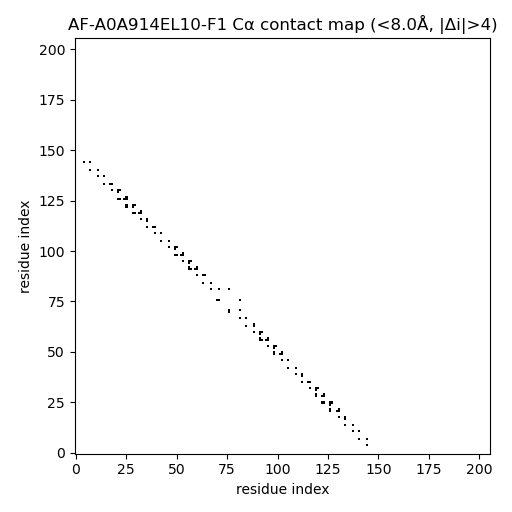.00 92.56 109 ALA A C 1
ATOM 887 O O . ALA A 1 109 ? 2.057 -3.333 1.203 1.00 92.56 109 ALA A O 1
ATOM 888 N N . ALA A 1 110 ? 1.674 -2.696 3.315 1.00 89.69 110 ALA A N 1
ATOM 889 C CA . ALA A 1 110 ? 2.763 -1.723 3.368 1.00 89.69 110 ALA A CA 1
ATOM 890 C C . ALA A 1 110 ? 4.148 -2.381 3.231 1.00 89.69 110 ALA A C 1
ATOM 892 O O . ALA A 1 110 ? 4.999 -1.872 2.500 1.00 89.69 110 ALA A O 1
ATOM 893 N N . GLU A 1 111 ? 4.372 -3.522 3.888 1.00 90.69 111 GLU A N 1
ATOM 894 C CA . GLU A 1 111 ? 5.610 -4.303 3.766 1.00 90.69 111 GLU A CA 1
ATOM 895 C C . GLU A 1 111 ? 5.813 -4.819 2.335 1.00 90.69 111 GLU A C 1
ATOM 897 O O . GLU A 1 111 ? 6.890 -4.644 1.761 1.00 90.69 111 GLU A O 1
ATOM 902 N N . SER A 1 112 ? 4.765 -5.379 1.721 1.00 92.88 112 SER A N 1
ATOM 903 C CA . SER A 1 112 ? 4.798 -5.809 0.317 1.00 92.88 112 SER A CA 1
ATOM 904 C C . SER A 1 112 ? 5.081 -4.637 -0.625 1.00 92.88 112 SER A C 1
ATOM 906 O O . SER A 1 112 ? 5.886 -4.752 -1.549 1.00 92.88 112 SER A O 1
ATOM 908 N N . LEU A 1 113 ? 4.464 -3.483 -0.368 1.00 91.00 113 LEU A N 1
ATOM 909 C CA . LEU A 1 113 ? 4.610 -2.294 -1.197 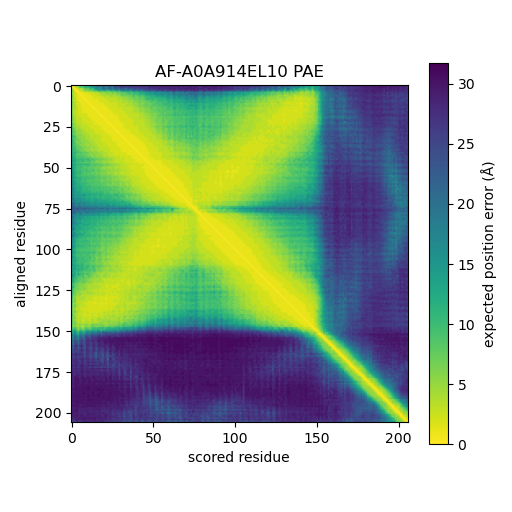1.00 91.00 113 LEU A CA 1
ATOM 910 C C . LEU A 1 113 ? 6.034 -1.726 -1.171 1.00 91.00 113 LEU A C 1
ATOM 912 O O . LEU A 1 113 ? 6.499 -1.213 -2.188 1.00 91.00 113 LEU A O 1
ATOM 916 N N . MET A 1 114 ? 6.751 -1.828 -0.046 1.00 85.69 114 MET A N 1
ATOM 917 C CA . MET A 1 114 ? 8.164 -1.430 0.019 1.00 85.69 114 MET A CA 1
ATOM 918 C C . MET A 1 114 ? 9.025 -2.260 -0.936 1.00 85.69 114 MET A C 1
ATOM 920 O O . MET A 1 114 ? 9.819 -1.696 -1.690 1.00 85.69 114 MET A O 1
ATOM 924 N N . VAL A 1 115 ? 8.817 -3.579 -0.959 1.00 91.94 115 VAL A N 1
ATOM 925 C CA . VAL A 1 115 ? 9.531 -4.490 -1.865 1.00 91.94 115 VAL A CA 1
ATOM 926 C C . VAL A 1 115 ? 9.205 -4.175 -3.326 1.00 91.94 115 VAL A C 1
ATOM 928 O O . VAL A 1 115 ? 10.098 -4.143 -4.174 1.00 91.94 115 VAL A O 1
ATOM 931 N N . ASP A 1 116 ? 7.936 -3.918 -3.636 1.00 88.31 116 ASP A N 1
ATOM 932 C CA . ASP A 1 116 ? 7.521 -3.586 -5.001 1.00 88.31 116 ASP A CA 1
ATOM 933 C C . ASP A 1 116 ? 8.036 -2.213 -5.447 1.00 88.31 116 ASP A C 1
ATOM 935 O O . ASP A 1 116 ? 8.435 -2.054 -6.599 1.00 88.31 116 ASP A O 1
ATOM 939 N N . THR A 1 117 ? 8.124 -1.244 -4.532 1.00 84.75 117 THR A N 1
ATOM 940 C CA . THR A 1 117 ? 8.728 0.069 -4.802 1.00 84.75 117 THR A CA 1
ATOM 941 C C . THR A 1 117 ? 10.197 -0.069 -5.195 1.00 84.75 117 THR A C 1
ATOM 943 O O . THR A 1 117 ? 10.626 0.525 -6.184 1.00 84.75 117 THR A O 1
ATOM 946 N N . GLU A 1 118 ? 10.966 -0.864 -4.448 1.00 89.94 118 GLU A N 1
ATOM 947 C CA . GLU A 1 118 ? 12.389 -1.089 -4.717 1.00 89.94 118 GLU A CA 1
ATOM 948 C C . GLU A 1 118 ? 12.601 -1.758 -6.078 1.00 89.94 118 GLU A C 1
ATOM 950 O O . GLU A 1 118 ? 13.386 -1.285 -6.902 1.00 89.94 118 GLU A O 1
ATOM 955 N N . LYS A 1 119 ? 11.832 -2.810 -6.370 1.00 90.06 119 LYS A N 1
ATOM 956 C CA . LYS A 1 119 ? 11.909 -3.490 -7.665 1.00 90.06 119 LYS A CA 1
ATOM 957 C C . LYS A 1 119 ? 11.486 -2.587 -8.829 1.00 90.06 119 LYS A C 1
ATOM 959 O O . LYS A 1 119 ? 12.088 -2.663 -9.901 1.00 90.06 119 LYS A O 1
ATOM 964 N N . ALA A 1 120 ? 10.468 -1.745 -8.648 1.00 86.88 120 ALA A N 1
ATOM 965 C CA . ALA A 1 120 ? 10.015 -0.818 -9.682 1.00 86.88 120 ALA A CA 1
ATOM 966 C C . ALA A 1 120 ? 11.074 0.253 -9.980 1.00 86.88 120 ALA A C 1
ATOM 968 O O . ALA A 1 120 ? 11.351 0.541 -11.147 1.00 86.88 120 ALA A O 1
ATOM 969 N N . ALA A 1 121 ? 11.718 0.781 -8.935 1.00 86.81 121 ALA A N 1
ATOM 970 C CA . ALA A 1 121 ? 12.836 1.708 -9.066 1.00 86.81 121 ALA A CA 1
ATOM 971 C C . ALA A 1 121 ? 14.026 1.065 -9.798 1.00 86.81 121 ALA A C 1
ATOM 973 O O . ALA A 1 121 ? 14.537 1.653 -10.752 1.00 86.81 121 ALA A O 1
ATOM 974 N N . GLN A 1 122 ? 14.402 -0.165 -9.427 1.00 90.81 122 GLN A N 1
ATOM 975 C CA . GLN A 1 122 ? 15.491 -0.894 -10.083 1.00 90.81 122 GLN A CA 1
ATOM 976 C C . GLN A 1 122 ? 15.201 -1.138 -11.571 1.00 90.81 122 GLN A C 1
ATOM 978 O O . GLN A 1 122 ? 16.054 -0.895 -12.420 1.00 90.81 122 GLN A O 1
ATOM 983 N N . ALA A 1 123 ? 13.976 -1.550 -11.916 1.00 87.44 123 ALA A N 1
ATOM 984 C CA . ALA A 1 123 ? 13.586 -1.777 -13.307 1.00 87.44 123 ALA A CA 1
ATOM 985 C C . ALA A 1 123 ? 13.652 -0.493 -14.160 1.00 87.44 123 ALA A C 1
ATOM 987 O O . ALA A 1 123 ? 14.058 -0.530 -15.327 1.00 87.44 123 ALA A O 1
ATOM 988 N N . LEU A 1 124 ? 13.272 0.658 -13.596 1.00 87.25 124 LEU A N 1
ATOM 989 C CA . LEU A 1 124 ? 13.420 1.948 -14.276 1.00 87.25 124 LEU A CA 1
ATOM 990 C C . LEU A 1 124 ? 14.889 2.345 -14.448 1.00 87.25 124 LEU A C 1
ATOM 992 O O . LEU A 1 124 ? 15.258 2.841 -15.513 1.00 87.25 124 LEU A O 1
ATOM 996 N N . GLU A 1 125 ? 15.726 2.107 -13.439 1.00 92.56 125 GLU A N 1
ATOM 997 C CA . GLU A 1 125 ? 17.160 2.387 -13.515 1.00 92.56 125 GLU A CA 1
ATOM 998 C C . GLU A 1 125 ? 17.848 1.525 -14.584 1.00 92.56 125 GLU A C 1
ATOM 1000 O O . GLU A 1 125 ? 18.574 2.051 -15.432 1.00 92.56 125 GLU A O 1
ATOM 1005 N N . ASP A 1 126 ? 17.575 0.219 -14.595 1.00 91.94 126 ASP A N 1
ATOM 1006 C CA . ASP A 1 126 ? 18.169 -0.730 -15.539 1.00 91.94 126 ASP A CA 1
ATOM 1007 C C . ASP A 1 126 ? 17.768 -0.406 -16.983 1.00 91.94 126 ASP A C 1
ATOM 1009 O O . ASP A 1 126 ? 18.625 -0.284 -17.865 1.00 91.94 126 ASP A O 1
ATOM 1013 N N . THR A 1 127 ? 16.471 -0.176 -17.224 1.00 89.94 127 THR A N 1
ATOM 1014 C CA . THR A 1 127 ? 15.983 0.212 -18.558 1.00 89.94 127 THR A CA 1
ATOM 1015 C C . THR A 1 127 ? 16.504 1.587 -18.983 1.00 89.94 127 THR A C 1
ATOM 1017 O O . THR A 1 127 ? 16.802 1.794 -20.162 1.00 89.94 127 THR A O 1
ATOM 1020 N N . GLY A 1 128 ? 16.674 2.522 -18.042 1.00 89.75 128 GLY A N 1
ATOM 1021 C CA . GLY A 1 128 ? 17.275 3.833 -18.286 1.00 89.75 128 GLY A CA 1
ATOM 1022 C C . GLY A 1 128 ? 18.732 3.736 -18.745 1.00 89.75 128 GLY A C 1
ATOM 1023 O O . GLY A 1 128 ? 19.083 4.276 -19.798 1.00 89.75 128 GLY A O 1
ATOM 1024 N N . LYS A 1 129 ? 19.564 2.982 -18.014 1.00 94.12 129 LYS A N 1
ATOM 1025 C CA . LYS A 1 129 ? 20.977 2.738 -18.360 1.00 94.12 129 LYS A CA 1
ATOM 1026 C C . LYS A 1 129 ? 21.127 2.023 -19.701 1.00 94.12 129 LYS A C 1
ATOM 1028 O O . LYS A 1 129 ? 22.011 2.354 -20.499 1.00 94.12 129 LYS A O 1
ATOM 1033 N N . GLU A 1 130 ? 20.266 1.043 -19.974 1.00 93.06 130 GLU A N 1
ATOM 1034 C CA . GLU A 1 130 ? 20.286 0.332 -21.250 1.00 93.06 130 GLU A CA 1
ATOM 1035 C C . GLU A 1 130 ? 19.920 1.262 -22.412 1.00 93.06 130 GLU A C 1
ATOM 1037 O O . GLU A 1 130 ? 20.625 1.285 -23.427 1.00 93.06 130 GLU A O 1
ATOM 1042 N N . LYS A 1 131 ? 18.874 2.083 -22.250 1.00 92.31 131 LYS A N 1
ATOM 1043 C CA . LYS A 1 131 ? 18.480 3.088 -23.244 1.00 92.31 131 LYS A CA 1
ATOM 1044 C C . LYS A 1 131 ? 19.624 4.056 -23.541 1.00 92.31 131 LYS A C 1
ATOM 1046 O O . LYS A 1 131 ? 19.944 4.269 -24.710 1.00 92.31 131 LYS A O 1
ATOM 1051 N N . GLU A 1 132 ? 20.270 4.601 -22.513 1.00 94.44 132 GLU A N 1
ATOM 1052 C CA . GLU A 1 132 ? 21.410 5.513 -22.667 1.00 94.44 132 GLU A CA 1
ATOM 1053 C C . GLU A 1 132 ? 22.571 4.845 -23.421 1.00 94.44 132 GLU A C 1
ATOM 1055 O O . GLU A 1 132 ? 23.120 5.410 -24.371 1.00 94.44 132 GLU A O 1
ATOM 1060 N N . THR A 1 133 ? 22.878 3.591 -23.081 1.00 96.00 133 THR A N 1
ATOM 1061 C CA . THR A 1 133 ? 23.918 2.802 -23.756 1.00 96.00 133 THR A CA 1
ATOM 1062 C C . THR A 1 133 ? 23.606 2.585 -25.240 1.00 96.00 133 THR A C 1
ATOM 1064 O O . THR A 1 133 ? 24.496 2.705 -26.088 1.00 96.00 133 THR A O 1
ATOM 1067 N N . ILE A 1 134 ? 22.355 2.259 -25.579 1.00 93.06 134 ILE A N 1
ATOM 1068 C CA . ILE A 1 134 ? 21.926 2.057 -26.970 1.00 93.06 134 ILE A CA 1
ATOM 1069 C C . ILE A 1 134 ? 22.021 3.366 -27.756 1.00 93.06 134 ILE A C 1
ATOM 1071 O O . ILE A 1 134 ? 22.566 3.370 -28.862 1.00 93.06 134 ILE A O 1
ATOM 1075 N N . LEU A 1 135 ? 21.550 4.478 -27.186 1.00 92.69 135 LEU A N 1
ATOM 1076 C CA . LEU A 1 135 ? 21.616 5.793 -27.826 1.00 92.69 135 LEU A CA 1
ATOM 1077 C C . LEU A 1 135 ? 23.065 6.231 -28.075 1.00 92.69 135 LEU A C 1
ATOM 1079 O O . LEU A 1 135 ? 23.387 6.673 -29.178 1.00 92.69 135 LEU A O 1
ATOM 1083 N N . ALA A 1 136 ? 23.963 6.022 -27.109 1.00 95.50 136 ALA A N 1
ATOM 1084 C CA . ALA A 1 136 ? 25.384 6.320 -27.270 1.00 95.50 136 ALA A CA 1
ATOM 1085 C C . ALA A 1 136 ? 26.044 5.486 -28.386 1.00 95.50 136 ALA A C 1
ATOM 1087 O O . ALA A 1 136 ? 26.886 5.994 -29.131 1.00 95.50 136 ALA A O 1
ATOM 1088 N N . LYS A 1 137 ? 25.668 4.207 -28.532 1.00 94.38 137 LYS A N 1
ATOM 1089 C CA . LYS A 1 137 ? 26.147 3.355 -29.635 1.00 94.38 137 LYS A CA 1
ATOM 1090 C C . LYS A 1 137 ? 25.601 3.807 -30.987 1.00 94.38 137 LYS A C 1
ATOM 1092 O O . LYS A 1 137 ? 26.374 3.905 -31.936 1.00 94.38 137 LYS A O 1
ATOM 1097 N N . LEU A 1 138 ? 24.308 4.123 -31.066 1.00 92.44 138 LEU A N 1
ATOM 1098 C CA . LEU A 1 138 ? 23.688 4.643 -32.288 1.00 92.44 138 LEU A CA 1
ATOM 1099 C C . LEU A 1 138 ? 24.357 5.942 -32.752 1.00 92.44 138 LEU A C 1
ATOM 1101 O O . LEU A 1 138 ? 24.615 6.095 -33.941 1.00 92.44 138 LEU A O 1
ATOM 1105 N N . GLU A 1 139 ? 24.691 6.842 -31.827 1.00 93.94 139 GLU A N 1
ATOM 1106 C CA . GLU A 1 139 ? 25.393 8.086 -32.150 1.00 93.94 139 GLU A CA 1
ATOM 1107 C C . GLU A 1 139 ? 26.803 7.826 -32.705 1.00 93.94 139 GLU A C 1
ATOM 1109 O O . GLU A 1 139 ? 27.186 8.382 -33.734 1.00 93.94 139 GLU A O 1
ATOM 1114 N N . LYS A 1 140 ? 27.562 6.904 -32.095 1.00 93.50 140 LYS A N 1
ATOM 1115 C CA . LYS A 1 140 ? 28.880 6.497 -32.614 1.00 93.50 140 LYS A CA 1
ATOM 1116 C C . LYS A 1 140 ? 28.791 5.888 -34.015 1.00 93.50 140 LYS A C 1
ATOM 1118 O O . LYS A 1 140 ? 29.622 6.213 -34.862 1.00 93.50 140 LYS A O 1
ATOM 1123 N N . LEU A 1 141 ? 27.798 5.034 -34.272 1.00 90.06 141 LEU A N 1
ATOM 1124 C CA . LEU A 1 141 ? 27.601 4.410 -35.585 1.00 90.06 141 LEU A CA 1
ATOM 1125 C C . LEU A 1 141 ? 27.207 5.436 -36.655 1.00 90.06 141 LEU A C 1
ATOM 1127 O O . LEU A 1 141 ? 27.776 5.411 -37.741 1.00 90.06 141 LEU A O 1
ATOM 1131 N N . LYS A 1 142 ? 26.343 6.408 -36.338 1.00 88.69 142 LYS A N 1
ATOM 1132 C CA . LYS A 1 142 ? 26.026 7.527 -37.248 1.00 88.69 142 LYS A CA 1
ATOM 1133 C C . LYS A 1 142 ? 27.261 8.353 -37.612 1.00 88.69 142 LYS A C 1
ATOM 1135 O O . LYS A 1 142 ? 27.439 8.763 -38.757 1.00 88.69 142 LYS A O 1
ATOM 1140 N N . GLN A 1 143 ? 28.151 8.594 -36.650 1.00 89.88 143 GLN A N 1
ATOM 1141 C CA . GLN A 1 143 ? 29.412 9.289 -36.920 1.00 89.88 143 GLN A CA 1
ATOM 1142 C C . GLN A 1 143 ? 30.354 8.462 -37.806 1.00 89.88 143 GLN A C 1
ATOM 1144 O O . GLN A 1 143 ? 31.080 9.037 -38.617 1.00 89.88 143 GLN A O 1
ATOM 1149 N N . GLN A 1 144 ? 30.358 7.132 -37.669 1.00 87.25 144 GLN A N 1
ATOM 1150 C CA . GLN A 1 144 ? 31.105 6.235 -38.557 1.00 87.25 144 GLN A CA 1
ATOM 1151 C C . GLN A 1 144 ? 30.525 6.230 -39.976 1.00 87.25 144 GLN A C 1
ATOM 1153 O O . GLN A 1 144 ? 31.288 6.377 -40.928 1.00 87.25 144 GLN A O 1
ATOM 1158 N N . GLU A 1 145 ? 29.201 6.155 -40.116 1.00 85.31 145 GLU A N 1
ATOM 1159 C CA . GLU A 1 145 ? 28.489 6.258 -41.396 1.00 85.31 145 GLU A CA 1
ATOM 1160 C C . GLU A 1 145 ? 28.857 7.554 -42.134 1.00 85.31 145 GLU A C 1
ATOM 1162 O O . GLU A 1 145 ? 29.272 7.513 -43.291 1.00 85.31 145 GLU A O 1
ATOM 1167 N N . LYS A 1 146 ? 28.836 8.699 -41.434 1.00 85.94 146 LYS A N 1
ATOM 1168 C CA . LYS A 1 146 ? 29.229 10.003 -41.996 1.00 85.94 146 LYS A CA 1
ATOM 1169 C C . LYS A 1 146 ? 30.695 10.056 -42.451 1.00 85.94 146 LYS A C 1
ATOM 1171 O O . LYS A 1 146 ? 31.021 10.741 -43.417 1.00 85.94 146 LYS A O 1
ATOM 1176 N N . LYS A 1 147 ? 31.603 9.366 -41.753 1.00 85.12 147 LYS A N 1
ATOM 1177 C CA . LYS A 1 147 ? 33.026 9.295 -42.136 1.00 85.12 147 LYS A CA 1
ATOM 1178 C C . LYS A 1 147 ? 33.242 8.407 -43.361 1.00 85.12 147 LYS A C 1
ATOM 1180 O O . LYS A 1 147 ? 34.060 8.745 -44.211 1.00 85.12 147 LYS A O 1
ATOM 1185 N N . LEU A 1 148 ? 32.512 7.296 -43.452 1.00 79.69 148 LEU A N 1
ATOM 1186 C CA . LEU A 1 148 ? 32.557 6.378 -44.591 1.00 79.69 148 LEU A CA 1
ATOM 1187 C C . LEU A 1 148 ? 31.966 7.016 -45.856 1.00 79.69 148 LEU A C 1
ATOM 1189 O O . LEU A 1 148 ? 32.551 6.870 -46.926 1.00 79.69 148 LEU A O 1
ATOM 1193 N N . SER A 1 149 ? 30.879 7.787 -45.740 1.00 73.44 149 SER A N 1
ATOM 1194 C CA . SER A 1 149 ? 30.299 8.506 -46.882 1.00 73.44 149 SER A CA 1
ATOM 1195 C C . SER A 1 149 ? 31.202 9.641 -47.388 1.00 73.44 149 SER A C 1
ATOM 1197 O O . SER A 1 149 ? 31.351 9.805 -48.595 1.00 73.44 149 SER A O 1
ATOM 1199 N N . ALA A 1 150 ? 31.895 10.357 -46.495 1.00 71.75 150 ALA A N 1
ATOM 1200 C CA . ALA A 1 150 ? 32.836 11.424 -46.857 1.00 71.75 150 ALA A CA 1
ATOM 1201 C C . ALA A 1 150 ? 34.161 10.932 -47.484 1.00 71.75 150 ALA A C 1
ATOM 1203 O O . ALA A 1 150 ? 34.867 11.717 -48.112 1.00 71.75 150 ALA A O 1
ATOM 1204 N N . SER A 1 151 ? 34.516 9.650 -47.329 1.00 60.06 151 SER A N 1
ATOM 1205 C CA . SER A 1 151 ? 35.755 9.067 -47.872 1.00 60.06 151 SER A CA 1
ATOM 1206 C C . SER A 1 151 ? 35.610 8.513 -49.299 1.00 60.06 151 SER A C 1
ATOM 1208 O O . SER A 1 151 ? 36.537 7.866 -49.793 1.00 60.06 151 SER A O 1
ATOM 1210 N N . THR A 1 152 ? 34.479 8.766 -49.967 1.00 51.09 152 THR A N 1
ATOM 1211 C CA . THR A 1 152 ? 34.238 8.386 -51.366 1.00 51.09 152 THR A CA 1
ATOM 1212 C C . THR A 1 152 ? 34.367 9.629 -52.262 1.00 51.09 152 THR A C 1
ATOM 1214 O O . THR A 1 152 ? 33.399 10.375 -52.394 1.00 51.09 152 THR A O 1
ATOM 1217 N N . PRO A 1 153 ? 35.537 9.926 -52.860 1.00 42.09 153 PRO A N 1
ATOM 1218 C CA . PRO A 1 153 ? 35.639 10.996 -53.845 1.00 42.09 153 PRO A CA 1
ATOM 1219 C C . PRO A 1 153 ? 35.056 10.512 -55.180 1.00 42.09 153 PRO A C 1
ATOM 1221 O O . PRO A 1 153 ? 35.592 9.591 -55.792 1.00 42.09 153 PRO A O 1
ATOM 1224 N N . GLY A 1 154 ? 33.974 11.150 -55.629 1.00 48.81 154 GLY A N 1
ATOM 1225 C CA . GLY A 1 154 ? 33.450 11.007 -56.991 1.00 48.81 154 GLY A CA 1
ATOM 1226 C C . GLY A 1 154 ? 32.078 10.343 -57.090 1.00 48.81 154 GLY A C 1
ATOM 1227 O O . GLY A 1 154 ? 31.972 9.200 -57.518 1.00 48.81 154 GLY A O 1
ATOM 1228 N N . ALA A 1 155 ? 31.033 11.088 -56.743 1.00 40.69 155 ALA A N 1
ATOM 1229 C CA . ALA A 1 155 ? 29.714 10.985 -57.366 1.00 40.69 155 ALA A CA 1
ATOM 1230 C C . ALA A 1 155 ? 28.986 12.303 -57.081 1.00 40.69 155 ALA A C 1
ATOM 1232 O O . ALA A 1 155 ? 28.331 12.468 -56.053 1.00 40.69 155 ALA A O 1
ATOM 1233 N N . GLU A 1 156 ? 29.215 13.278 -57.955 1.00 48.03 156 GLU A N 1
ATOM 1234 C CA . GLU A 1 156 ? 28.362 14.454 -58.060 1.00 48.03 156 GLU A CA 1
ATOM 1235 C C . GLU A 1 156 ? 26.958 13.994 -58.488 1.00 48.03 156 GLU A C 1
ATOM 1237 O O . GLU A 1 156 ? 26.816 13.093 -59.314 1.00 48.03 156 GLU A O 1
ATOM 1242 N N . ASP A 1 157 ? 25.951 14.615 -57.878 1.00 47.81 157 ASP A N 1
ATOM 1243 C CA . ASP A 1 157 ? 24.525 14.570 -58.203 1.00 47.81 157 ASP A CA 1
ATOM 1244 C C . ASP A 1 157 ? 23.783 13.222 -58.162 1.00 47.81 157 ASP A C 1
ATOM 1246 O O . ASP A 1 157 ? 23.572 12.532 -59.156 1.00 47.81 157 ASP A O 1
ATOM 1250 N N . ALA A 1 158 ? 23.173 12.968 -57.003 1.00 43.22 158 ALA A N 1
ATOM 1251 C CA . ALA A 1 158 ? 21.788 12.510 -56.967 1.00 43.22 158 ALA A CA 1
ATOM 1252 C C . ALA A 1 158 ? 21.072 13.193 -55.797 1.00 43.22 158 ALA A C 1
ATOM 1254 O O . ALA A 1 158 ? 21.161 12.762 -54.647 1.00 43.22 158 ALA A O 1
ATOM 1255 N N . SER A 1 159 ? 20.372 14.289 -56.098 1.00 50.81 159 SER A N 1
ATOM 1256 C CA . SER A 1 159 ? 19.389 14.870 -55.191 1.00 50.81 159 SER A CA 1
ATOM 1257 C C . SER A 1 159 ? 18.305 13.828 -54.907 1.00 50.81 159 SER A C 1
ATOM 1259 O O . SER A 1 159 ? 17.532 13.475 -55.800 1.00 50.81 159 SER A O 1
ATOM 1261 N N . LEU A 1 160 ? 18.235 13.346 -53.670 1.00 47.94 160 LEU A N 1
ATOM 1262 C CA . LEU A 1 160 ? 17.054 12.675 -53.147 1.00 47.94 160 LEU A CA 1
ATOM 1263 C C . LEU A 1 160 ? 16.471 13.577 -52.068 1.00 47.94 160 LEU A C 1
ATOM 1265 O O . LEU A 1 160 ? 17.113 13.897 -51.072 1.00 47.94 160 LEU A O 1
ATOM 1269 N N . SER A 1 161 ? 15.279 14.049 -52.399 1.00 46.16 161 SER A N 1
ATOM 1270 C CA . SER A 1 161 ? 14.418 14.980 -51.694 1.00 46.16 161 SER A CA 1
ATOM 1271 C C . SER A 1 161 ? 14.203 14.623 -50.227 1.00 46.16 161 SER A C 1
ATOM 1273 O O . SER A 1 161 ? 13.975 13.464 -49.884 1.00 46.16 161 SER A O 1
ATOM 1275 N N . ASP A 1 162 ? 14.227 15.673 -49.406 1.00 49.28 162 ASP A N 1
ATOM 1276 C CA . ASP A 1 162 ? 13.684 15.725 -48.055 1.00 49.28 162 ASP A CA 1
ATOM 1277 C C . ASP A 1 162 ? 12.269 15.135 -48.008 1.00 49.28 162 ASP A C 1
ATOM 1279 O O . ASP A 1 162 ? 11.345 15.686 -48.608 1.00 49.28 162 ASP A O 1
ATOM 1283 N N . ASP A 1 163 ? 12.098 14.048 -47.257 1.00 46.22 163 ASP A N 1
ATOM 1284 C CA . ASP A 1 163 ? 10.787 13.537 -46.868 1.00 46.22 163 ASP A CA 1
ATOM 1285 C C . ASP A 1 163 ? 10.754 13.375 -45.337 1.00 46.22 163 ASP A C 1
ATOM 1287 O O . ASP A 1 163 ? 11.532 12.630 -44.736 1.00 46.22 163 ASP A O 1
ATOM 1291 N N . GLU A 1 164 ? 9.919 14.227 -44.743 1.00 41.81 164 GLU A N 1
ATOM 1292 C CA . GLU A 1 164 ? 9.468 14.367 -43.356 1.00 41.81 164 GLU A CA 1
ATOM 1293 C C . GLU A 1 164 ? 10.319 13.783 -42.211 1.00 41.81 164 GLU A C 1
ATOM 1295 O O . GLU A 1 164 ? 10.207 12.629 -41.791 1.00 41.81 164 GLU A O 1
ATOM 1300 N N . ALA A 1 165 ? 11.032 14.686 -41.532 1.00 46.09 165 ALA A N 1
ATOM 1301 C CA . ALA A 1 165 ? 11.286 14.542 -40.105 1.00 46.09 165 ALA A CA 1
ATOM 1302 C C . ALA A 1 165 ? 9.957 14.669 -39.328 1.00 46.09 165 ALA A C 1
ATOM 1304 O O . ALA A 1 165 ? 9.267 15.679 -39.490 1.00 46.09 165 ALA A O 1
ATOM 1305 N N . PRO A 1 166 ? 9.604 13.745 -38.415 1.00 43.03 166 PRO A N 1
ATOM 1306 C CA . PRO A 1 166 ? 8.523 14.011 -37.481 1.00 43.03 166 PRO A CA 1
ATOM 1307 C C . PRO A 1 166 ? 8.950 15.151 -36.546 1.00 43.03 166 PRO A C 1
ATOM 1309 O O . PRO A 1 166 ? 9.860 15.008 -35.726 1.00 43.03 166 PRO A O 1
ATOM 1312 N N . GLN A 1 167 ? 8.286 16.301 -36.678 1.00 49.22 167 GLN A N 1
ATOM 1313 C CA . GLN A 1 167 ? 8.374 17.392 -35.716 1.00 49.22 167 GLN A CA 1
ATOM 1314 C C . GLN A 1 167 ? 7.877 16.897 -34.356 1.00 49.22 167 GLN A C 1
ATOM 1316 O O . GLN A 1 167 ? 6.681 16.692 -34.161 1.00 49.22 167 GLN A O 1
ATOM 1321 N N . PHE A 1 168 ? 8.780 16.762 -33.387 1.00 38.00 168 PHE A N 1
ATOM 1322 C CA . PHE A 1 168 ? 8.394 16.697 -31.982 1.00 38.00 168 PHE A CA 1
ATOM 1323 C C . PHE A 1 168 ? 8.787 18.003 -31.293 1.00 38.00 168 PHE A C 1
ATOM 1325 O O . PHE A 1 168 ? 9.873 18.165 -30.741 1.00 38.00 168 PHE A O 1
ATOM 1332 N N . SER A 1 169 ? 7.860 18.959 -31.362 1.00 47.22 169 SER A N 1
ATOM 1333 C CA . SER A 1 169 ? 7.777 20.086 -30.438 1.00 47.22 169 SER A CA 1
ATOM 1334 C C . SER A 1 169 ? 7.382 19.537 -29.068 1.00 47.22 169 SER A C 1
ATOM 1336 O O . SER A 1 169 ? 6.230 19.187 -28.823 1.00 47.22 169 SER A O 1
ATOM 1338 N N . GLY A 1 170 ? 8.366 19.406 -28.185 1.00 33.84 170 GLY A N 1
ATOM 1339 C CA . GLY A 1 170 ? 8.171 18.940 -26.821 1.00 33.84 170 GLY A CA 1
ATOM 1340 C C . GLY A 1 170 ? 9.160 19.617 -25.893 1.00 33.84 170 GLY A C 1
ATOM 1341 O O . GLY A 1 170 ? 10.108 18.994 -25.427 1.00 33.84 170 GLY A O 1
ATOM 1342 N N . THR A 1 171 ? 8.960 20.908 -25.633 1.00 36.50 171 THR A N 1
ATOM 1343 C CA . THR A 1 171 ? 9.657 21.619 -24.559 1.00 36.50 171 THR A CA 1
ATOM 1344 C C . THR A 1 171 ? 9.255 20.990 -23.226 1.00 36.50 171 THR A C 1
ATOM 1346 O O . THR A 1 171 ? 8.247 21.373 -22.632 1.00 36.50 171 THR A O 1
ATOM 1349 N N . ILE A 1 172 ? 10.035 20.032 -22.723 1.00 38.78 172 ILE A N 1
ATOM 1350 C CA . ILE A 1 172 ? 9.929 19.621 -21.323 1.00 38.78 172 ILE A CA 1
ATOM 1351 C C . ILE A 1 172 ? 10.531 20.761 -20.505 1.00 38.78 172 ILE A C 1
ATOM 1353 O O . ILE A 1 172 ? 11.741 20.854 -20.309 1.00 38.78 172 ILE A O 1
ATOM 1357 N N . LYS A 1 173 ? 9.670 21.677 -20.052 1.00 33.44 173 LYS A N 1
ATOM 1358 C CA . LYS A 1 173 ? 10.012 22.618 -18.988 1.00 33.44 173 LYS A CA 1
ATOM 1359 C C . LYS A 1 173 ? 10.326 21.794 -17.741 1.00 33.44 173 LYS A C 1
ATOM 1361 O O . LYS A 1 173 ? 9.417 21.387 -17.022 1.00 33.44 173 LYS A O 1
ATOM 1366 N N . GLN A 1 174 ? 11.609 21.570 -17.468 1.00 37.81 174 GLN A N 1
ATOM 1367 C CA . GLN A 1 174 ? 12.068 21.253 -16.122 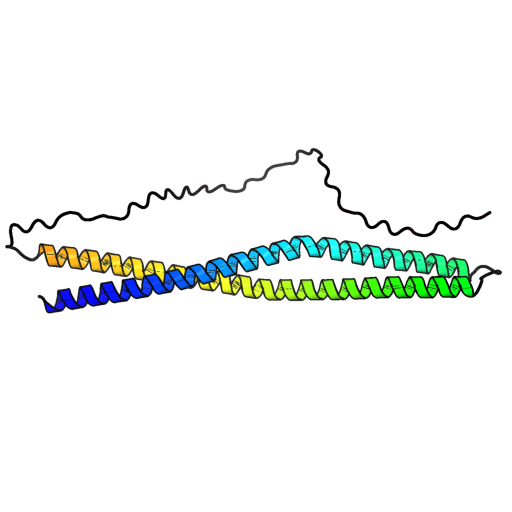1.00 37.81 174 GLN A CA 1
ATOM 1368 C C . GLN A 1 174 ? 11.723 22.444 -15.227 1.00 37.81 174 GLN A C 1
ATOM 1370 O O . GLN A 1 174 ? 12.436 23.444 -15.178 1.00 37.81 174 GLN A O 1
ATOM 1375 N N . LYS A 1 175 ? 10.596 22.351 -14.523 1.00 31.75 175 LYS A N 1
ATOM 1376 C CA . LYS A 1 175 ? 10.349 23.179 -13.351 1.00 31.75 175 LYS A CA 1
ATOM 1377 C C . LYS A 1 175 ? 10.931 22.432 -12.158 1.00 31.75 175 LYS A C 1
ATOM 1379 O O . LYS A 1 175 ? 10.247 21.665 -11.494 1.00 31.75 175 LYS A O 1
ATOM 1384 N N . VAL A 1 176 ? 12.223 22.644 -11.922 1.00 37.88 176 VAL A N 1
ATOM 1385 C CA . VAL A 1 176 ? 12.837 22.353 -10.628 1.00 37.88 176 VAL A CA 1
ATOM 1386 C C . VAL A 1 176 ? 12.291 23.399 -9.661 1.00 37.88 176 VAL A C 1
ATOM 1388 O O . VAL A 1 176 ? 12.708 24.553 -9.691 1.00 37.88 176 VAL A O 1
ATOM 1391 N N . THR A 1 177 ? 11.313 23.032 -8.838 1.00 32.47 177 THR A N 1
ATOM 1392 C CA . THR A 1 177 ? 11.028 23.782 -7.611 1.00 32.47 177 THR A CA 1
ATOM 1393 C C . THR A 1 177 ? 11.652 23.030 -6.458 1.00 32.47 177 THR A C 1
ATOM 1395 O O . THR A 1 177 ? 11.116 22.036 -5.979 1.00 32.47 177 THR A O 1
ATOM 1398 N N . SER A 1 178 ? 12.814 23.528 -6.049 1.00 34.59 178 SER A N 1
ATOM 1399 C CA . SER A 1 178 ? 13.411 23.286 -4.746 1.00 34.59 178 SER A CA 1
ATOM 1400 C C . SER A 1 178 ? 12.409 23.637 -3.647 1.00 34.59 178 SER A C 1
ATOM 1402 O O . SER A 1 178 ? 11.928 24.771 -3.579 1.00 34.59 178 SER A O 1
ATOM 1404 N N . SER A 1 179 ? 12.110 22.678 -2.780 1.00 33.97 179 SER A N 1
ATOM 1405 C CA . SER A 1 179 ? 11.398 22.915 -1.530 1.00 33.97 179 SER A CA 1
ATOM 1406 C C . SER A 1 179 ? 12.298 23.692 -0.563 1.00 33.97 179 SER A C 1
ATOM 1408 O O . SER A 1 179 ? 13.307 23.176 -0.092 1.00 33.97 179 SER A O 1
ATOM 1410 N N . GLY A 1 180 ? 11.918 24.935 -0.275 1.00 34.91 180 GLY A N 1
ATOM 1411 C CA . GLY A 1 180 ? 12.250 25.657 0.956 1.00 34.91 180 GLY A CA 1
ATOM 1412 C C . GLY A 1 180 ? 10.953 25.909 1.740 1.00 34.91 180 GLY A C 1
ATOM 1413 O O . GLY A 1 180 ? 9.881 25.903 1.130 1.00 34.91 180 GLY A O 1
ATOM 1414 N N . PRO A 1 181 ? 11.009 26.057 3.075 1.00 42.88 181 PRO A N 1
ATOM 1415 C CA . PRO A 1 181 ? 9.864 25.837 3.951 1.00 42.88 181 PRO A CA 1
ATOM 1416 C C . PRO A 1 181 ? 8.885 27.012 3.907 1.00 42.88 181 PRO A C 1
ATOM 1418 O O . PRO A 1 181 ? 9.304 28.168 3.857 1.00 42.88 181 PRO A O 1
ATOM 1421 N N . ILE A 1 182 ? 7.581 26.727 3.985 1.00 36.44 182 ILE A N 1
ATOM 1422 C CA . ILE A 1 182 ? 6.561 27.759 4.190 1.00 36.44 182 ILE A CA 1
ATOM 1423 C C . ILE A 1 182 ? 5.853 27.508 5.516 1.00 36.44 182 ILE A C 1
ATOM 1425 O O . ILE A 1 182 ? 5.284 26.448 5.771 1.00 36.44 182 ILE A O 1
ATOM 1429 N N . ASN A 1 183 ? 5.969 28.535 6.348 1.00 35.78 183 ASN A N 1
ATOM 1430 C CA . ASN A 1 183 ? 5.340 28.728 7.637 1.00 35.78 183 ASN A CA 1
ATOM 1431 C C . ASN A 1 183 ? 3.809 28.802 7.553 1.00 35.78 183 ASN A C 1
ATOM 1433 O O . ASN A 1 183 ? 3.225 29.146 6.529 1.00 35.78 183 ASN A O 1
ATOM 1437 N N . GLN A 1 184 ? 3.218 28.539 8.716 1.00 44.19 184 GLN A N 1
ATOM 1438 C CA . GLN A 1 184 ? 1.829 28.719 9.135 1.00 44.19 184 GLN A CA 1
ATOM 1439 C C . GLN A 1 184 ? 1.052 29.876 8.481 1.00 44.19 184 GLN A C 1
ATOM 1441 O O . GLN A 1 184 ? 1.505 31.018 8.447 1.00 44.19 184 GLN A O 1
ATOM 1446 N N . GLY A 1 185 ? -0.205 29.590 8.136 1.00 31.34 185 GLY A N 1
ATOM 1447 C CA . GLY A 1 185 ? -1.262 30.576 7.911 1.00 31.34 185 GLY A CA 1
ATOM 1448 C C . GLY A 1 185 ? -2.578 29.858 7.622 1.00 31.34 185 GLY A C 1
ATOM 1449 O O . GLY A 1 185 ? -2.656 29.104 6.661 1.00 31.34 185 GLY A O 1
ATOM 1450 N N . GLY A 1 186 ? -3.562 30.005 8.512 1.00 32.84 186 GLY A N 1
ATOM 1451 C CA . GLY A 1 186 ? -4.765 29.173 8.559 1.00 32.84 186 GLY A CA 1
ATOM 1452 C C . GLY A 1 186 ? -5.888 29.520 7.580 1.00 32.84 186 GLY A C 1
ATOM 1453 O O . GLY A 1 186 ? -5.739 30.337 6.678 1.00 32.84 186 GLY A O 1
ATOM 1454 N N . GLY A 1 187 ? -7.050 28.912 7.843 1.00 30.34 187 GLY A N 1
ATOM 1455 C CA . GLY A 1 187 ? -8.339 29.324 7.284 1.00 30.34 187 GLY A CA 1
ATOM 1456 C C . GLY A 1 187 ? -9.172 28.190 6.688 1.00 30.34 187 GLY A C 1
ATOM 1457 O O . GLY A 1 187 ? -8.986 27.832 5.536 1.00 30.34 187 GLY A O 1
ATOM 1458 N N . GLY A 1 188 ? -10.092 27.681 7.515 1.00 32.88 188 GLY A N 1
ATOM 1459 C CA . GLY A 1 188 ? -11.450 27.180 7.242 1.00 32.88 188 GLY A CA 1
ATOM 1460 C C . GLY A 1 188 ? -11.882 26.686 5.853 1.00 32.88 188 GLY A C 1
ATOM 1461 O O . GLY A 1 188 ? -11.759 27.375 4.849 1.00 32.88 188 GLY A O 1
ATOM 1462 N N . GLY A 1 189 ? -12.605 25.564 5.852 1.00 31.66 189 GLY A N 1
ATOM 1463 C CA . GLY A 1 189 ? -13.485 25.176 4.746 1.00 31.66 189 GLY A CA 1
ATOM 1464 C C . GLY A 1 189 ? -13.925 23.724 4.861 1.00 31.66 189 GLY A C 1
ATOM 1465 O O . GLY A 1 189 ? -13.110 22.827 4.705 1.00 31.66 189 GLY A O 1
ATOM 1466 N N . GLY A 1 190 ? -15.194 23.508 5.204 1.00 38.88 190 GLY A N 1
ATOM 1467 C CA . GLY A 1 190 ? -15.748 22.213 5.582 1.00 38.88 190 GLY A CA 1
ATOM 1468 C C . GLY A 1 190 ? -15.867 21.183 4.458 1.00 38.88 190 GLY A C 1
ATOM 1469 O O . GLY A 1 190 ? -15.927 21.503 3.275 1.00 38.88 190 GLY A O 1
ATOM 1470 N N . GLY A 1 191 ? -15.987 19.928 4.881 1.00 34.19 191 GLY A N 1
ATOM 1471 C CA . GLY A 1 191 ? -16.374 18.796 4.053 1.00 34.19 191 GLY A CA 1
ATOM 1472 C C . GLY A 1 191 ? -17.041 17.762 4.946 1.00 34.19 191 GLY A C 1
ATOM 1473 O O . GLY A 1 191 ? -16.417 17.229 5.857 1.00 34.19 191 GLY A O 1
ATOM 1474 N N . GLN A 1 192 ? -18.335 17.555 4.725 1.00 41.66 192 GLN A N 1
ATOM 1475 C CA . GLN A 1 192 ? -19.190 16.604 5.427 1.00 41.66 192 GLN A CA 1
ATOM 1476 C C . GLN A 1 192 ? -18.640 15.181 5.258 1.00 41.66 192 GLN A C 1
ATOM 1478 O O . GLN A 1 192 ? -18.809 14.563 4.212 1.00 41.66 192 GLN A O 1
ATOM 1483 N N . GLY A 1 193 ? -17.975 14.666 6.290 1.00 35.78 193 GLY A N 1
ATOM 1484 C CA . GLY A 1 193 ? -17.723 13.240 6.460 1.00 35.78 193 GLY A CA 1
ATOM 1485 C C . GLY A 1 193 ? -18.864 12.658 7.278 1.00 35.78 193 GLY A C 1
ATOM 1486 O O . GLY A 1 193 ? -19.075 13.080 8.415 1.00 35.78 193 GLY A O 1
ATOM 1487 N N . ALA A 1 194 ? -19.627 11.742 6.684 1.00 38.91 194 ALA A N 1
ATOM 1488 C CA . ALA A 1 194 ? -20.706 11.021 7.343 1.00 38.91 194 ALA A CA 1
ATOM 1489 C C . ALA A 1 194 ? -20.191 10.400 8.650 1.00 38.91 194 ALA A C 1
ATOM 1491 O O . ALA A 1 194 ? -19.480 9.399 8.656 1.00 38.91 194 ALA A O 1
ATOM 1492 N N . THR A 1 195 ? -20.522 11.050 9.763 1.00 34.94 195 THR A N 1
ATOM 1493 C CA . THR A 1 195 ? -20.300 10.524 11.101 1.00 34.94 195 THR A CA 1
ATOM 1494 C C . THR A 1 195 ? -21.401 9.512 11.337 1.00 34.94 195 THR A C 1
ATOM 1496 O O . THR A 1 195 ? -22.571 9.880 11.445 1.00 34.94 195 THR A O 1
ATOM 1499 N N . THR A 1 196 ? -21.050 8.233 11.395 1.00 33.44 196 THR A N 1
ATOM 1500 C CA . THR A 1 196 ? -21.937 7.230 11.975 1.00 33.44 196 THR A CA 1
ATOM 1501 C C . THR A 1 196 ? -22.006 7.537 13.466 1.00 33.44 196 THR A C 1
ATOM 1503 O O . THR A 1 196 ? -21.131 7.155 14.238 1.00 33.44 196 THR A O 1
ATOM 1506 N N . VAL A 1 197 ? -23.003 8.329 13.859 1.00 28.03 197 VAL A N 1
ATOM 1507 C CA . VAL A 1 197 ? -23.332 8.562 15.262 1.00 28.03 197 VAL A CA 1
ATOM 1508 C C . VAL A 1 197 ? -23.770 7.214 15.818 1.00 28.03 197 VAL A C 1
ATOM 1510 O O . VAL A 1 197 ? -24.840 6.712 15.476 1.00 28.03 197 VAL A O 1
ATOM 1513 N N . VAL A 1 198 ? -22.924 6.601 16.644 1.00 29.58 198 VAL A N 1
ATOM 1514 C CA . VAL A 1 198 ? -23.349 5.497 17.500 1.00 29.58 198 VAL A CA 1
ATOM 1515 C C . VAL A 1 198 ? -24.291 6.114 18.525 1.00 29.58 198 VAL A C 1
ATOM 1517 O O . VAL A 1 198 ? -23.866 6.752 19.485 1.00 29.58 198 VAL A O 1
ATOM 1520 N N . VAL A 1 199 ? -25.591 6.010 18.256 1.00 29.42 199 VAL A N 1
ATOM 1521 C CA . VAL A 1 199 ? -26.636 6.398 19.198 1.00 29.42 199 VAL A CA 1
ATOM 1522 C C . VAL A 1 199 ? -26.614 5.371 20.321 1.00 29.42 199 VAL A C 1
ATOM 1524 O O . VAL A 1 199 ? -27.126 4.264 20.177 1.00 29.42 199 VAL A O 1
ATOM 1527 N N . VAL A 1 200 ? -25.987 5.737 21.434 1.00 31.05 200 VAL A N 1
ATOM 1528 C CA . VAL A 1 200 ? -26.191 5.049 22.708 1.00 31.05 200 VAL A CA 1
ATOM 1529 C C . VAL A 1 200 ? -27.615 5.390 23.163 1.00 31.05 200 VA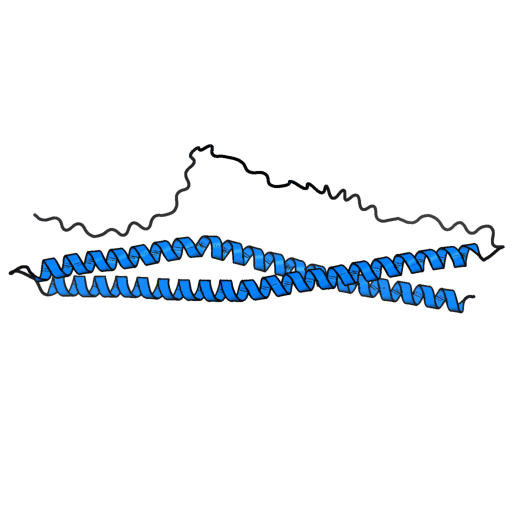L A C 1
ATOM 1531 O O . VAL A 1 200 ? -27.951 6.578 23.216 1.00 31.05 200 VAL A O 1
ATOM 1534 N N . PRO A 1 201 ? -28.489 4.409 23.445 1.00 29.67 201 PRO A N 1
ATOM 1535 C CA . PRO A 1 201 ? -29.822 4.701 23.948 1.00 29.67 201 PRO A CA 1
ATOM 1536 C C . PRO A 1 201 ? -29.705 5.388 25.312 1.00 29.67 201 PRO A C 1
ATOM 1538 O O . PRO A 1 201 ? -29.201 4.819 26.277 1.00 29.67 201 PRO A O 1
ATOM 1541 N N . ALA A 1 202 ? -30.170 6.635 25.385 1.00 29.12 202 ALA A N 1
ATOM 1542 C CA . ALA A 1 202 ? -30.382 7.316 26.649 1.00 29.12 202 ALA A CA 1
ATOM 1543 C C . ALA A 1 202 ? -31.546 6.623 27.368 1.00 29.12 202 ALA A C 1
ATOM 1545 O O . ALA A 1 202 ? -32.701 6.742 26.954 1.00 29.12 202 ALA A O 1
ATOM 1546 N N . CYS A 1 203 ? -31.247 5.885 28.436 1.00 28.88 203 CYS A N 1
ATOM 1547 C CA . CYS A 1 203 ? -32.267 5.424 29.366 1.00 28.88 203 CYS A CA 1
ATOM 1548 C C . CYS A 1 203 ? -32.915 6.653 30.015 1.00 28.88 203 CYS A C 1
ATOM 1550 O O . CYS A 1 203 ? -32.303 7.340 30.833 1.00 28.88 203 CYS A O 1
ATOM 1552 N N . ILE A 1 204 ? -34.153 6.942 29.614 1.00 28.28 204 ILE A N 1
ATOM 1553 C CA . ILE A 1 204 ? -35.024 7.896 30.295 1.00 28.28 204 ILE A CA 1
ATOM 1554 C C . ILE A 1 204 ? -35.405 7.255 31.629 1.00 28.28 204 ILE A C 1
ATOM 1556 O O . ILE A 1 204 ? -36.124 6.259 31.658 1.00 28.28 204 ILE A O 1
ATOM 1560 N N . ILE A 1 205 ? -34.905 7.821 32.724 1.00 31.38 205 ILE A N 1
ATOM 1561 C CA . ILE A 1 205 ? -35.417 7.541 34.064 1.00 31.38 205 ILE A CA 1
ATOM 1562 C C . ILE A 1 205 ? -36.690 8.384 34.213 1.00 31.38 205 ILE A C 1
ATOM 1564 O O . ILE A 1 205 ? -36.631 9.614 34.173 1.00 31.38 205 ILE A O 1
ATOM 1568 N N . SER A 1 206 ? -37.842 7.726 34.315 1.00 33.62 206 SER A N 1
ATOM 1569 C CA . SER A 1 206 ? -39.101 8.291 34.820 1.00 33.62 206 SER A CA 1
ATOM 1570 C C . SER A 1 206 ? -39.562 7.470 36.008 1.00 33.62 206 SER A C 1
ATOM 1572 O O . SER A 1 206 ? -39.347 6.239 35.967 1.00 33.62 206 SER A O 1
#

Solvent-accessible surface area (backbone atoms only — not comparable to full-atom values): 12468 Å² total; per-residue (Å²): 116,70,70,63,51,56,53,50,53,51,51,53,51,52,49,52,56,48,48,56,53,41,53,54,50,37,53,51,31,53,53,50,43,53,52,52,52,52,52,50,50,51,50,64,64,49,50,62,57,49,52,51,52,32,51,50,32,53,48,52,44,52,53,53,49,53,53,48,57,56,48,67,70,42,97,78,60,51,71,69,58,54,48,52,51,52,52,51,48,53,51,37,52,51,54,34,52,56,40,50,52,51,51,53,53,50,48,53,50,53,56,54,46,52,56,50,48,52,53,33,52,49,48,41,50,52,36,48,54,50,48,53,53,48,52,56,50,52,51,54,50,52,56,50,50,54,53,59,61,70,69,59,89,85,77,84,86,80,91,76,78,92,75,81,78,85,84,78,92,69,87,78,76,81,76,83,76,80,88,73,90,82,80,92,80,90,81,90,82,90,76,94,69,88,73,83,74,81,77,73,83,77,80,79,87,126

Radius of gyration: 34.63 Å; Cα contacts (8 Å, |Δi|>4): 67; chains: 1; bounding box: 75×41×103 Å

Mean predicted aligned error: 15.22 Å